Protein AF-A0A8T1BM63-F1 (afdb_monomer_lite)

Foldseek 3Di:
DPQAEEEQEEFFLLLCLSVLLLVLLVCQQQLNANLAPVFQKGKYFPGHFYEYDYQAVCRNVVNGGHNDVPDHLQQQQFLCLQVQDPVRFDPDPSNVSNSVCLVVLLSHQYYEYEGEDQDFDAKEKEFELDPPDDPLLVVLRVLAPDPHYHYHNQPVVNVSGRGGSQSNSVSSNHGRMYIYLGHSPPNDPVSSLSRSRSVVCCCPPSPNGIFMAHSVRHGDDVVVDPSVPRDDDDDDDDGDGDDDDRYDYDDDPVVVVVVVVVVPPPDDDDDDDDDDDDDDDDDDDDDDDDDDDDDDDDDDDD

Organism: NCBI:txid29920

InterPro domains:
  IPR050178 AspA/AstE family [PTHR15162] (11-250)
  IPR055438 Succinylglutamate desuccinylase/Aspartoacylase, catalytic domain [PF24827] (11-203)

pLDDT: mean 75.78, std 27.36, range [22.83, 98.31]

Secondary structure (DSSP, 8-state):
----EEEEEE--TT-HHHHHHHHHHHHHHTTSS-S-TTTT-EEEE-SSEEEEEES-HHHHHHTSSSSSTT--GGG---TTTTTS-GGGS-SSHHHHHHHHHHHHHHT-SEEEEEEEESS----EEEEES-SS--HHHHHHHHTSS-S-EEEETT-GGGTTS--SHHHHHHHTTSEEEEEEEEETT---HHHHHHHHHHHHHIIIIIS--EEEE-TT--B--TTT--TT----------------TTEEE---HHHHHHHHHHHSSS------------------------------------

Radius of gyration: 23.48 Å; chains: 1; bounding box: 81×53×61 Å

Structure (mmCIF, N/CA/C/O backbone):
data_AF-A0A8T1BM63-F1
#
_entry.id   AF-A0A8T1BM63-F1
#
loop_
_atom_site.group_PDB
_atom_site.id
_atom_site.type_symbol
_atom_site.label_atom_id
_atom_site.label_alt_id
_atom_site.label_comp_id
_atom_site.label_asym_id
_atom_site.label_entity_id
_atom_site.label_seq_id
_atom_site.pdbx_PDB_ins_code
_atom_site.Cartn_x
_atom_site.Cartn_y
_atom_site.Cartn_z
_atom_site.occupancy
_atom_site.B_iso_or_equiv
_atom_site.auth_seq_id
_atom_site.auth_comp_id
_atom_site.auth_asym_id
_atom_site.auth_atom_id
_atom_site.pdbx_PDB_model_num
ATOM 1 N N . MET A 1 1 ? -15.849 -19.647 -1.911 1.00 29.06 1 MET A N 1
ATOM 2 C CA . MET A 1 1 ? -15.419 -18.754 -0.814 1.00 29.06 1 MET A CA 1
ATOM 3 C C . MET A 1 1 ? -14.504 -17.708 -1.422 1.00 29.06 1 MET A C 1
ATOM 5 O O . MET A 1 1 ? -13.497 -18.091 -2.000 1.00 29.06 1 MET A O 1
ATOM 9 N N . LEU A 1 2 ? -14.891 -16.430 -1.394 1.00 30.55 2 LEU A N 1
ATOM 10 C CA . LEU A 1 2 ? -14.035 -15.325 -1.837 1.00 30.55 2 LEU A CA 1
ATOM 11 C C . LEU A 1 2 ? -13.012 -15.061 -0.729 1.00 30.55 2 LEU A C 1
ATOM 13 O O . LEU A 1 2 ? -13.366 -14.535 0.325 1.00 30.55 2 LEU A O 1
ATOM 17 N N . ASN A 1 3 ? -11.771 -15.489 -0.942 1.00 36.66 3 ASN A N 1
ATOM 18 C CA . ASN A 1 3 ? -10.664 -15.130 -0.064 1.00 36.66 3 ASN A CA 1
ATOM 19 C C . ASN A 1 3 ? -10.309 -13.672 -0.352 1.00 36.66 3 ASN A C 1
ATOM 21 O O . ASN A 1 3 ? -9.553 -13.412 -1.278 1.00 36.66 3 ASN A O 1
ATOM 25 N N . THR A 1 4 ? -10.902 -12.729 0.383 1.00 51.00 4 THR A N 1
ATOM 26 C CA . THR A 1 4 ? -10.623 -11.309 0.151 1.00 51.00 4 THR A CA 1
ATOM 27 C C . THR A 1 4 ? -9.280 -10.920 0.790 1.00 51.00 4 THR A C 1
ATOM 29 O O . THR A 1 4 ? -9.148 -11.025 2.011 1.00 51.00 4 THR A O 1
ATOM 32 N N . PHE A 1 5 ? -8.292 -10.477 0.011 1.00 55.03 5 PHE A N 1
ATOM 33 C CA . PHE A 1 5 ? -6.953 -10.057 0.454 1.00 55.03 5 PHE A CA 1
ATOM 34 C C . PHE A 1 5 ? -6.743 -8.556 0.231 1.00 55.03 5 PHE A C 1
ATOM 36 O O . PHE A 1 5 ? -6.855 -8.052 -0.887 1.00 55.03 5 PHE A O 1
ATOM 43 N N . ARG A 1 6 ? -6.397 -7.830 1.299 1.00 64.56 6 ARG A N 1
ATOM 44 C CA . ARG A 1 6 ? -6.237 -6.363 1.285 1.00 64.56 6 ARG A CA 1
ATOM 45 C C . ARG A 1 6 ? -4.894 -5.972 1.839 1.00 64.56 6 ARG A C 1
ATOM 47 O O . ARG A 1 6 ? -4.494 -6.519 2.868 1.00 64.56 6 ARG A O 1
ATOM 54 N N . ARG A 1 7 ? -4.197 -5.050 1.175 1.00 72.56 7 ARG A N 1
ATOM 55 C CA . ARG A 1 7 ? -2.795 -4.779 1.503 1.00 72.56 7 ARG A CA 1
ATOM 56 C C . ARG A 1 7 ? -2.462 -3.310 1.582 1.00 72.56 7 ARG A C 1
ATOM 58 O O . ARG A 1 7 ? -2.968 -2.505 0.809 1.00 72.56 7 ARG A O 1
ATOM 65 N N . LEU A 1 8 ? -1.586 -3.013 2.530 1.00 62.28 8 LEU A N 1
ATOM 66 C CA . LEU A 1 8 ? -0.985 -1.706 2.743 1.00 62.28 8 LEU A CA 1
ATOM 67 C C . LEU A 1 8 ? 0.519 -1.869 2.642 1.00 62.28 8 LEU A C 1
ATOM 69 O O . LEU A 1 8 ? 1.063 -2.844 3.174 1.00 62.28 8 LEU A O 1
ATOM 73 N N . HIS A 1 9 ? 1.163 -0.947 1.941 1.00 71.12 9 HIS A N 1
ATOM 74 C CA . HIS A 1 9 ? 2.541 -1.128 1.525 1.00 71.12 9 HIS A CA 1
ATOM 75 C C . HIS A 1 9 ? 3.338 0.173 1.564 1.00 71.12 9 HIS A C 1
ATOM 77 O O . HIS A 1 9 ? 2.784 1.245 1.349 1.00 71.12 9 HIS A O 1
ATOM 83 N N . ASP A 1 10 ? 4.628 0.045 1.872 1.00 72.19 10 ASP A N 1
ATOM 84 C CA . ASP A 1 10 ? 5.631 1.107 1.779 1.00 72.19 10 ASP A CA 1
ATOM 85 C C . ASP A 1 10 ? 6.900 0.546 1.117 1.00 72.19 10 ASP A C 1
ATOM 87 O O . ASP A 1 10 ? 7.539 -0.372 1.648 1.00 72.19 10 ASP A O 1
ATOM 91 N N . VAL A 1 11 ? 7.254 1.078 -0.052 1.00 80.25 11 VAL A N 1
ATOM 92 C CA . VAL A 1 11 ? 8.371 0.614 -0.895 1.00 80.25 11 VAL A CA 1
ATOM 93 C C . VAL A 1 11 ? 9.664 1.393 -0.721 1.00 80.25 11 VAL A C 1
ATOM 95 O O . VAL A 1 11 ? 10.723 0.847 -1.045 1.00 80.25 11 VAL A O 1
ATOM 98 N N . HIS A 1 12 ? 9.611 2.642 -0.256 1.00 84.81 12 HIS A N 1
ATOM 99 C CA . HIS A 1 12 ? 10.770 3.530 -0.232 1.00 84.81 12 HIS A CA 1
ATOM 100 C C . HIS A 1 12 ? 11.183 3.824 1.206 1.00 84.81 12 HIS A C 1
ATOM 102 O O . HIS A 1 12 ? 10.454 4.421 1.990 1.00 84.81 12 HIS A O 1
ATOM 108 N N . GLY A 1 13 ? 12.414 3.473 1.567 1.00 81.44 13 GLY A N 1
ATOM 109 C CA . GLY A 1 13 ? 12.856 3.569 2.960 1.00 81.44 13 GLY A CA 1
ATOM 110 C C . GLY A 1 13 ? 12.954 4.981 3.545 1.00 81.44 13 GLY A C 1
ATOM 111 O O . GLY A 1 13 ? 13.000 5.133 4.766 1.00 81.44 13 GLY A O 1
ATOM 112 N N . ASN A 1 14 ? 12.987 6.017 2.706 1.00 87.25 14 ASN A N 1
ATOM 113 C CA . ASN A 1 14 ? 12.973 7.424 3.116 1.00 87.25 14 ASN A CA 1
ATOM 114 C C . ASN A 1 14 ? 11.551 7.997 3.289 1.00 87.25 14 ASN A C 1
ATOM 116 O O . ASN A 1 14 ? 11.415 9.115 3.779 1.00 87.25 14 ASN A O 1
ATOM 120 N N . GLU A 1 15 ? 10.499 7.258 2.932 1.00 90.81 15 GLU A N 1
ATOM 121 C CA . GLU A 1 15 ? 9.102 7.718 2.921 1.00 90.81 15 GLU A CA 1
ATOM 122 C C . GLU A 1 15 ? 8.353 7.214 4.167 1.00 90.81 15 GLU A C 1
ATOM 124 O O . GLU A 1 15 ? 7.393 6.451 4.132 1.00 90.81 15 GLU A O 1
ATOM 129 N N . ARG A 1 16 ? 8.825 7.650 5.341 1.00 93.06 16 ARG A N 1
ATOM 130 C CA . ARG A 1 16 ? 8.505 7.018 6.637 1.00 93.06 16 ARG A CA 1
ATOM 131 C C . ARG A 1 16 ? 7.042 7.083 7.081 1.00 93.06 16 ARG A C 1
ATOM 133 O O . ARG A 1 16 ? 6.683 6.405 8.045 1.00 93.06 16 ARG A O 1
ATOM 140 N N . ILE A 1 17 ? 6.210 7.899 6.442 1.00 94.12 17 ILE A N 1
ATOM 141 C CA . ILE A 1 17 ? 4.796 8.034 6.802 1.00 94.12 17 ILE A CA 1
ATOM 142 C C . ILE A 1 17 ? 4.041 6.709 6.635 1.00 94.12 17 ILE A C 1
ATOM 144 O O . ILE A 1 17 ? 3.253 6.356 7.512 1.00 94.12 17 ILE A O 1
ATOM 148 N N . GLY A 1 18 ? 4.351 5.932 5.588 1.00 92.38 18 GLY A N 1
ATOM 149 C CA . GLY A 1 18 ? 3.775 4.605 5.367 1.00 92.38 18 GLY A CA 1
ATOM 150 C C . GLY A 1 18 ? 4.088 3.660 6.526 1.00 92.38 18 GLY A C 1
ATOM 151 O O . GLY A 1 18 ? 3.172 3.099 7.123 1.00 92.38 18 GLY A O 1
ATOM 152 N N . VAL A 1 19 ? 5.360 3.581 6.940 1.00 92.31 19 VAL A N 1
ATOM 153 C CA . VAL A 1 19 ? 5.795 2.799 8.117 1.00 92.31 19 VAL A CA 1
ATOM 154 C C . VAL A 1 19 ? 5.010 3.184 9.372 1.00 92.31 19 VAL A C 1
ATOM 156 O O . VAL A 1 19 ? 4.516 2.311 10.078 1.00 92.31 19 VAL A O 1
ATOM 159 N N . LYS A 1 20 ? 4.853 4.486 9.644 1.00 94.12 20 LYS A N 1
ATOM 160 C CA . LYS A 1 20 ? 4.138 4.967 10.836 1.00 94.12 20 LYS A CA 1
ATOM 161 C C . LYS A 1 20 ? 2.665 4.566 10.837 1.00 94.12 20 LYS A C 1
ATOM 163 O O . LYS A 1 20 ? 2.163 4.123 11.866 1.00 94.12 20 LYS A O 1
ATOM 168 N N . VAL A 1 21 ? 1.992 4.682 9.695 1.00 94.50 21 VAL A N 1
ATOM 169 C CA . VAL A 1 21 ? 0.598 4.244 9.542 1.00 94.50 21 VAL A CA 1
ATOM 170 C C . VAL A 1 21 ? 0.484 2.726 9.713 1.00 94.50 21 VAL A C 1
ATOM 172 O O . VAL A 1 21 ? -0.401 2.255 10.428 1.00 94.50 21 VAL A O 1
ATOM 175 N N . LEU A 1 22 ? 1.399 1.952 9.118 1.00 93.62 22 LEU A N 1
ATOM 176 C CA . LEU A 1 22 ? 1.443 0.496 9.282 1.00 93.62 22 LEU A CA 1
ATOM 177 C C . LEU A 1 22 ? 1.641 0.091 10.748 1.00 93.62 22 LEU A C 1
ATOM 179 O O . LEU A 1 22 ? 0.966 -0.828 11.206 1.00 93.62 22 LEU A O 1
ATOM 183 N N . ASP A 1 23 ? 2.504 0.783 11.494 1.00 93.25 23 ASP A N 1
ATOM 184 C CA . ASP A 1 23 ? 2.741 0.514 12.916 1.00 93.25 23 ASP A CA 1
ATOM 185 C C . ASP A 1 23 ? 1.481 0.764 13.761 1.00 93.25 23 ASP A C 1
ATOM 187 O O . ASP A 1 23 ? 1.107 -0.087 14.570 1.00 93.25 23 ASP A O 1
ATOM 191 N N . VAL A 1 24 ? 0.785 1.888 13.542 1.00 93.31 24 VAL A N 1
ATOM 192 C CA . VAL A 1 24 ? -0.480 2.198 14.237 1.00 93.31 24 VAL A CA 1
ATOM 193 C C . VAL A 1 24 ? -1.530 1.126 13.946 1.00 93.31 24 VAL A C 1
ATOM 195 O O . VAL A 1 24 ? -2.124 0.564 14.868 1.00 93.31 24 VAL A O 1
ATOM 198 N N . LEU A 1 25 ? -1.724 0.783 12.670 1.00 92.69 25 LEU A N 1
ATOM 199 C CA . LEU A 1 25 ? -2.683 -0.245 12.264 1.00 92.69 25 LEU A CA 1
ATOM 200 C C . LEU A 1 25 ? -2.319 -1.619 12.827 1.00 92.69 25 LEU A C 1
ATOM 202 O O . LEU A 1 25 ? -3.202 -2.342 13.283 1.00 92.69 25 LEU A O 1
ATOM 206 N N . ARG A 1 26 ? -1.032 -1.978 12.831 1.00 93.19 26 ARG A N 1
ATOM 207 C CA . ARG A 1 26 ? -0.530 -3.231 13.403 1.00 93.19 26 ARG A CA 1
ATOM 208 C C . ARG A 1 26 ? -0.880 -3.331 14.880 1.00 93.19 26 ARG A C 1
ATOM 210 O O . ARG A 1 26 ? -1.420 -4.351 15.297 1.00 93.19 26 ARG A O 1
ATOM 217 N N . LEU A 1 27 ? -0.573 -2.300 15.665 1.00 93.06 27 LEU A N 1
ATOM 218 C CA . LEU A 1 27 ? -0.845 -2.304 17.102 1.00 93.06 27 LEU A CA 1
ATOM 219 C C . LEU A 1 27 ? -2.348 -2.378 17.388 1.00 93.06 27 LEU A C 1
ATOM 221 O O . LEU A 1 27 ? -2.762 -3.153 18.251 1.00 93.06 27 LEU A O 1
ATOM 225 N N . ALA A 1 28 ? -3.159 -1.655 16.616 1.00 92.19 28 ALA A N 1
ATOM 226 C CA . ALA A 1 28 ? -4.610 -1.672 16.745 1.00 92.19 28 ALA A CA 1
ATOM 227 C C . ALA A 1 28 ? -5.230 -3.028 16.378 1.00 92.19 28 ALA A C 1
ATOM 229 O O . ALA A 1 28 ? -6.007 -3.580 17.153 1.00 92.19 28 ALA A O 1
ATOM 230 N N . LEU A 1 29 ? -4.850 -3.612 15.240 1.00 90.50 29 LEU A N 1
ATOM 231 C CA . LEU A 1 29 ? -5.362 -4.912 14.784 1.00 90.50 29 LEU A CA 1
ATOM 232 C C . LEU A 1 29 ? -4.937 -6.076 15.697 1.00 90.50 29 LEU A C 1
ATOM 234 O O . LEU A 1 29 ? -5.626 -7.095 15.764 1.00 90.50 29 LEU A O 1
ATOM 238 N N . LEU A 1 30 ? -3.807 -5.937 16.397 1.00 90.62 30 LEU A N 1
ATOM 239 C CA . LEU A 1 30 ? -3.336 -6.904 17.393 1.00 90.62 30 LEU A CA 1
ATOM 240 C C . LEU A 1 30 ? -3.940 -6.685 18.788 1.00 90.62 30 LEU A C 1
ATOM 242 O O . LEU A 1 30 ? -3.652 -7.466 19.692 1.00 90.62 30 LEU A O 1
ATOM 246 N N . GLY A 1 31 ? -4.751 -5.643 18.987 1.00 88.88 31 GLY A N 1
ATOM 247 C CA . GLY A 1 31 ? -5.291 -5.304 20.306 1.00 88.88 31 GLY A CA 1
ATOM 248 C C . GLY A 1 31 ? -4.238 -4.783 21.292 1.00 88.88 31 GLY A C 1
ATOM 249 O O . GLY A 1 31 ? -4.484 -4.772 22.493 1.00 88.88 31 GLY A O 1
ATOM 250 N N . ALA A 1 32 ? -3.056 -4.392 20.807 1.00 89.56 32 ALA A N 1
ATOM 251 C CA . ALA A 1 32 ? -1.933 -3.960 21.637 1.00 89.56 32 ALA A CA 1
ATOM 252 C C . ALA A 1 32 ? -2.010 -2.472 22.011 1.00 89.56 32 ALA A C 1
ATOM 254 O O . ALA A 1 32 ? -1.533 -2.089 23.076 1.00 89.56 32 ALA A O 1
ATOM 255 N N . ALA A 1 33 ? -2.603 -1.640 21.151 1.00 90.12 33 ALA A N 1
ATOM 256 C CA . ALA A 1 33 ? -2.884 -0.234 21.438 1.00 90.12 33 ALA A CA 1
ATOM 257 C C . ALA A 1 33 ? -4.157 0.208 20.698 1.00 90.12 33 ALA A C 1
ATOM 259 O O . ALA A 1 33 ? -4.323 -0.174 19.540 1.00 90.12 33 ALA A O 1
ATOM 260 N N . PRO A 1 34 ? -5.066 0.973 21.325 1.00 85.94 34 PRO A N 1
ATOM 261 C CA . PRO A 1 34 ? -6.291 1.407 20.666 1.00 85.94 34 PRO A CA 1
ATOM 262 C C . PRO A 1 34 ? -6.011 2.504 19.631 1.00 85.94 34 PRO A C 1
ATOM 264 O O . PRO A 1 34 ? -5.024 3.230 19.721 1.00 85.94 34 PRO A O 1
ATOM 267 N N . LEU A 1 35 ? -6.927 2.673 18.673 1.00 82.19 35 LEU A N 1
ATOM 268 C CA . LEU A 1 35 ? -6.890 3.780 17.703 1.00 82.19 35 LEU A CA 1
ATOM 269 C C . LEU A 1 35 ? -7.170 5.146 18.348 1.00 82.19 35 LEU A C 1
ATOM 271 O O . LEU A 1 35 ? -6.798 6.181 17.807 1.00 82.19 35 LEU A O 1
ATOM 275 N N . SER A 1 36 ? -7.864 5.136 19.486 1.00 70.19 36 SER A N 1
ATOM 276 C CA . SER A 1 36 ? -8.123 6.293 20.340 1.00 70.19 36 SER A CA 1
ATOM 277 C C . SER A 1 36 ? -8.154 5.817 21.789 1.00 70.19 36 SER A C 1
ATOM 279 O O . SER A 1 36 ? -8.869 4.866 22.120 1.00 70.19 36 SER A O 1
ATOM 281 N N . THR A 1 37 ? -7.377 6.475 22.645 1.00 63.94 37 THR A N 1
ATOM 282 C CA . THR A 1 37 ? -7.310 6.218 24.092 1.00 63.94 37 THR A CA 1
ATOM 283 C C . THR A 1 37 ? -8.636 6.531 24.780 1.00 63.94 37 THR A C 1
ATOM 285 O O . THR A 1 37 ? -9.036 5.806 25.686 1.00 63.94 37 THR A O 1
ATOM 288 N N . ALA A 1 38 ? -9.361 7.550 24.307 1.00 60.94 38 ALA A N 1
ATOM 289 C CA . ALA A 1 38 ? -10.636 7.977 24.881 1.00 60.94 38 ALA A CA 1
ATOM 290 C C . ALA A 1 38 ? -11.724 6.892 24.796 1.00 60.94 38 ALA A C 1
ATOM 292 O O . ALA A 1 38 ? -12.513 6.732 25.724 1.00 60.94 38 ALA A O 1
ATOM 293 N N . ASN A 1 39 ? -11.741 6.123 23.702 1.00 67.06 39 ASN A N 1
ATOM 294 C CA . ASN A 1 39 ? -12.817 5.174 23.404 1.00 67.06 39 ASN A CA 1
ATOM 295 C C . ASN A 1 39 ? -12.373 3.703 23.403 1.00 67.06 39 ASN A C 1
ATOM 297 O O . ASN A 1 39 ? -13.199 2.828 23.151 1.00 67.06 39 ASN A O 1
ATOM 301 N N . ASN A 1 40 ? -11.089 3.424 23.674 1.00 81.31 40 ASN A N 1
ATOM 302 C CA . ASN A 1 40 ? -10.498 2.078 23.662 1.00 81.31 40 ASN A CA 1
ATOM 303 C C . ASN A 1 40 ? -10.922 1.246 22.445 1.00 81.31 40 ASN A C 1
ATOM 305 O O . ASN A 1 40 ? -11.320 0.089 22.570 1.00 81.31 40 ASN A O 1
ATOM 309 N N . LEU A 1 41 ? -10.876 1.867 21.267 1.00 86.69 41 LEU A N 1
ATOM 310 C CA . LEU A 1 41 ? -11.432 1.284 20.058 1.00 86.69 41 LEU A CA 1
ATOM 311 C C . LEU A 1 41 ? -10.391 0.487 19.274 1.00 86.69 41 LEU A C 1
ATOM 313 O O . LEU A 1 41 ? -9.327 1.010 18.926 1.00 86.69 41 LEU A O 1
ATOM 317 N N . PHE A 1 42 ? -10.747 -0.743 18.917 1.00 91.31 42 PHE A N 1
ATOM 318 C CA . PHE A 1 42 ? -9.914 -1.661 18.154 1.00 91.31 42 PHE A CA 1
ATOM 319 C C . PHE A 1 42 ? -10.636 -2.138 16.888 1.00 91.31 42 PHE A C 1
ATOM 321 O O . PHE A 1 42 ? -11.811 -2.507 16.948 1.00 91.31 42 PHE A O 1
ATOM 328 N N . PRO A 1 43 ? -9.958 -2.173 15.731 1.00 92.31 43 PRO A N 1
ATOM 329 C CA . PRO A 1 43 ? -10.475 -2.831 14.544 1.00 92.31 43 PRO A CA 1
ATOM 330 C C . PRO A 1 43 ? -10.331 -4.352 14.684 1.00 92.31 43 PRO A C 1
ATOM 332 O O . PRO A 1 43 ? -9.246 -4.865 14.964 1.00 92.31 43 PRO A O 1
ATOM 335 N N . ARG A 1 44 ? -11.411 -5.094 14.436 1.00 92.62 44 ARG A N 1
ATOM 336 C CA . ARG A 1 44 ? -11.419 -6.562 14.400 1.00 92.62 44 ARG A CA 1
ATOM 337 C C . ARG A 1 44 ? -11.727 -7.044 12.991 1.00 92.62 44 ARG A C 1
ATOM 339 O O . ARG A 1 44 ? -12.752 -6.673 12.435 1.00 92.62 44 ARG A O 1
ATOM 346 N N . ILE A 1 45 ? -10.867 -7.898 12.431 1.00 92.75 45 ILE A N 1
ATOM 347 C CA . ILE A 1 45 ? -11.097 -8.518 11.117 1.00 92.75 45 ILE A CA 1
ATOM 348 C C . ILE A 1 45 ? -12.224 -9.553 11.235 1.00 92.75 45 ILE A C 1
ATOM 350 O O . ILE A 1 45 ? -12.062 -10.572 11.906 1.00 92.75 45 ILE A O 1
ATOM 354 N N . THR A 1 46 ? -13.339 -9.302 10.557 1.00 93.12 46 THR A N 1
ATOM 355 C CA . THR A 1 46 ? -14.530 -10.159 10.486 1.00 93.12 46 THR A CA 1
ATOM 356 C C . THR A 1 46 ? -14.635 -10.915 9.165 1.00 93.12 46 THR A C 1
ATOM 358 O O . THR A 1 46 ? -15.206 -12.005 9.130 1.00 93.12 46 THR A O 1
ATOM 361 N N . ARG A 1 47 ? -14.061 -10.383 8.077 1.00 92.38 47 ARG A N 1
ATOM 362 C CA . ARG A 1 47 ? -14.130 -10.987 6.739 1.00 92.38 47 ARG A CA 1
ATOM 363 C C . ARG A 1 47 ? -12.830 -10.810 5.961 1.00 92.38 47 ARG A C 1
ATOM 365 O O . ARG A 1 47 ? -12.239 -9.733 5.930 1.00 92.38 47 ARG A O 1
ATOM 372 N N . GLY A 1 48 ? -12.430 -11.869 5.258 1.00 90.12 48 GLY A N 1
ATOM 373 C CA . GLY A 1 48 ? -11.212 -11.869 4.452 1.00 90.12 48 GLY A CA 1
ATOM 374 C C . GLY A 1 48 ? -9.956 -11.728 5.313 1.00 90.12 48 GLY A C 1
ATOM 375 O O . GLY A 1 48 ? -9.886 -12.250 6.424 1.00 90.12 48 GLY A O 1
ATOM 376 N N . SER A 1 49 ? -8.951 -11.040 4.780 1.00 90.94 49 SER A N 1
ATOM 377 C CA . SER A 1 49 ? -7.671 -10.808 5.440 1.00 90.94 49 SER A CA 1
ATOM 378 C C . SER A 1 49 ? -7.095 -9.436 5.100 1.00 90.94 49 SER A C 1
ATOM 380 O O . SER A 1 49 ? -7.292 -8.898 4.006 1.00 90.94 49 SER A O 1
ATOM 382 N N . VAL A 1 50 ? -6.342 -8.894 6.055 1.00 92.12 50 VAL A N 1
ATOM 383 C CA . VAL A 1 50 ? -5.546 -7.677 5.900 1.00 92.12 50 VAL A CA 1
ATOM 384 C C . VAL A 1 50 ? -4.080 -8.059 6.074 1.00 92.12 50 VAL A C 1
ATOM 386 O O . VAL A 1 50 ? -3.708 -8.688 7.065 1.00 92.12 50 VAL A O 1
ATOM 389 N N . THR A 1 51 ? -3.242 -7.706 5.103 1.00 93.56 51 THR A N 1
ATOM 390 C CA . THR A 1 51 ? -1.790 -7.901 5.166 1.00 93.56 51 THR A CA 1
ATOM 391 C C . THR A 1 51 ? -1.099 -6.547 5.193 1.00 93.56 51 THR A C 1
ATOM 393 O O . THR A 1 51 ? -1.251 -5.739 4.279 1.00 93.56 51 THR A O 1
ATOM 396 N N . LEU A 1 52 ? -0.315 -6.312 6.241 1.00 94.19 52 LEU A N 1
ATOM 397 C CA . LEU A 1 52 ? 0.531 -5.131 6.369 1.00 94.19 52 LEU A CA 1
ATOM 398 C C . LEU A 1 52 ? 1.924 -5.490 5.851 1.00 94.19 52 LEU A C 1
ATOM 400 O O . LEU A 1 52 ? 2.545 -6.430 6.355 1.00 94.19 52 LEU A O 1
ATOM 404 N N . VAL A 1 53 ? 2.396 -4.785 4.824 1.00 93.12 53 VAL A N 1
ATOM 405 C CA . VAL A 1 53 ? 3.638 -5.124 4.125 1.00 93.12 53 VAL A CA 1
ATOM 406 C C . VAL A 1 53 ? 4.639 -3.983 4.258 1.00 93.12 53 VAL A C 1
ATOM 408 O O . VAL A 1 53 ? 4.479 -2.918 3.674 1.00 93.12 53 VAL A O 1
ATOM 411 N N . TYR A 1 54 ? 5.737 -4.243 4.961 1.00 92.81 54 TYR A N 1
ATOM 412 C CA . TYR A 1 54 ? 6.925 -3.396 4.895 1.00 92.81 54 TYR A CA 1
ATOM 413 C C . TYR A 1 54 ? 7.716 -3.809 3.647 1.00 92.81 54 TYR A C 1
ATOM 415 O O . TYR A 1 54 ? 8.322 -4.886 3.601 1.00 92.81 54 TYR A O 1
ATOM 423 N N . GLY A 1 55 ? 7.637 -3.007 2.588 1.00 92.88 55 GLY A N 1
ATOM 424 C CA . GLY A 1 55 ? 8.083 -3.379 1.247 1.00 92.88 55 GLY A CA 1
ATOM 425 C C . GLY A 1 55 ? 9.586 -3.535 1.138 1.00 92.88 55 GLY A C 1
ATOM 426 O O . GLY A 1 55 ? 10.066 -4.605 0.756 1.00 92.88 55 GLY A O 1
ATOM 427 N N . ASN A 1 56 ? 10.334 -2.507 1.544 1.00 95.38 56 ASN A N 1
ATOM 428 C CA . ASN A 1 56 ? 11.794 -2.488 1.458 1.00 95.38 56 ASN A CA 1
ATOM 429 C C . ASN A 1 56 ? 12.471 -2.306 2.832 1.00 95.38 56 ASN A C 1
ATOM 431 O O . ASN A 1 56 ? 13.018 -1.241 3.127 1.00 95.38 56 ASN A O 1
ATOM 435 N N . PRO A 1 57 ? 12.508 -3.352 3.681 1.00 92.94 57 PRO A N 1
ATOM 436 C CA . PRO A 1 57 ? 13.092 -3.246 5.017 1.00 92.94 57 PRO A CA 1
ATOM 437 C C . PRO A 1 57 ? 14.595 -2.923 5.009 1.00 92.94 57 PRO A C 1
ATOM 439 O O . PRO A 1 57 ? 15.089 -2.320 5.961 1.00 92.94 57 PRO A O 1
ATOM 442 N N . ARG A 1 58 ? 15.343 -3.279 3.950 1.00 95.25 58 ARG A N 1
ATOM 443 C CA . ARG A 1 58 ? 16.756 -2.879 3.814 1.00 95.25 58 ARG A CA 1
ATOM 444 C C . ARG A 1 58 ? 16.886 -1.370 3.616 1.00 95.25 58 ARG A C 1
ATOM 446 O O . ARG A 1 58 ? 17.646 -0.743 4.348 1.00 95.25 58 ARG A O 1
ATOM 453 N N . ALA A 1 59 ? 16.114 -0.791 2.698 1.00 94.88 59 ALA A N 1
ATOM 454 C CA . ALA A 1 59 ? 16.099 0.650 2.464 1.00 94.88 59 ALA A CA 1
ATOM 455 C C . ALA A 1 59 ? 15.586 1.428 3.689 1.00 94.88 59 ALA A C 1
ATOM 457 O O . ALA A 1 59 ? 16.169 2.445 4.065 1.00 94.88 59 ALA A O 1
ATOM 458 N N . GLN A 1 60 ? 14.543 0.920 4.360 1.00 92.88 60 GLN A N 1
ATOM 459 C CA . GLN A 1 60 ? 13.968 1.524 5.571 1.00 92.88 60 GLN A CA 1
ATOM 460 C C . GLN A 1 60 ? 14.988 1.621 6.709 1.00 92.88 60 GLN A C 1
ATOM 462 O O . GLN A 1 60 ? 15.083 2.661 7.360 1.00 92.88 60 GLN A O 1
ATOM 467 N N . ARG A 1 61 ? 15.803 0.577 6.925 1.00 93.25 61 ARG A N 1
ATOM 468 C CA . ARG A 1 61 ? 16.856 0.587 7.957 1.00 93.25 61 ARG A CA 1
ATOM 469 C C . ARG A 1 61 ? 17.889 1.693 7.754 1.00 93.25 61 ARG A C 1
ATOM 471 O O . ARG A 1 61 ? 18.418 2.202 8.735 1.00 93.25 61 ARG A O 1
ATOM 478 N N . ILE A 1 62 ? 18.175 2.052 6.505 1.00 94.69 62 ILE A N 1
ATOM 479 C CA . ILE A 1 62 ? 19.173 3.075 6.166 1.00 94.69 62 ILE A CA 1
ATOM 480 C C . ILE A 1 62 ? 18.551 4.431 5.804 1.00 94.69 62 ILE A C 1
ATOM 482 O O . ILE A 1 62 ? 19.286 5.360 5.478 1.00 94.69 62 ILE A O 1
ATOM 486 N N . GLY A 1 63 ? 17.219 4.554 5.843 1.00 91.94 63 GLY A N 1
ATOM 487 C CA . GLY A 1 63 ? 16.495 5.791 5.539 1.00 91.94 63 GLY A CA 1
ATOM 488 C C . GLY A 1 63 ? 16.684 6.296 4.106 1.00 91.94 63 GLY A C 1
ATOM 489 O O . GLY A 1 63 ? 16.704 7.506 3.888 1.00 91.94 63 GLY A O 1
ATOM 490 N N . LYS A 1 64 ? 16.874 5.397 3.131 1.00 93.94 64 LYS A N 1
ATOM 491 C CA . LYS A 1 64 ? 17.075 5.739 1.710 1.00 93.94 64 LYS A CA 1
ATOM 492 C C . LYS A 1 64 ? 15.945 5.195 0.844 1.00 93.94 64 LYS A C 1
ATOM 494 O O . LYS A 1 64 ? 15.221 4.308 1.271 1.00 93.94 64 LYS A O 1
ATOM 499 N N . ARG A 1 65 ? 15.823 5.701 -0.387 1.00 93.19 65 ARG A N 1
ATOM 500 C CA . ARG A 1 65 ? 14.817 5.246 -1.362 1.00 93.19 65 ARG A CA 1
ATOM 501 C C . ARG A 1 65 ? 14.938 3.755 -1.681 1.00 93.19 65 ARG A C 1
ATOM 503 O O . ARG A 1 65 ? 13.961 3.028 -1.548 1.00 93.19 65 ARG A O 1
ATOM 510 N N . GLY A 1 66 ? 16.141 3.315 -2.036 1.00 94.94 66 GLY A N 1
ATOM 511 C CA . GLY A 1 66 ? 16.500 1.909 -2.222 1.00 94.94 66 GLY A CA 1
ATOM 512 C C . GLY A 1 66 ? 17.618 1.474 -1.282 1.00 94.94 66 GLY A C 1
ATOM 513 O O . GLY A 1 66 ? 18.203 2.291 -0.564 1.00 94.94 66 GLY A O 1
ATOM 514 N N . SER A 1 67 ? 17.904 0.174 -1.277 1.00 94.44 67 SER A N 1
ATOM 515 C CA . SER A 1 67 ? 18.954 -0.422 -0.450 1.00 94.44 67 SER A CA 1
ATOM 516 C C . SER A 1 67 ? 20.368 -0.077 -0.937 1.00 94.44 67 SER A C 1
ATOM 518 O O . SER A 1 67 ? 21.293 0.003 -0.129 1.00 94.44 67 SER A O 1
ATOM 520 N N . GLU A 1 68 ? 20.511 0.233 -2.227 1.00 93.38 68 GLU A N 1
ATOM 521 C CA . GLU A 1 68 ? 21.754 0.615 -2.902 1.00 93.38 68 GLU A CA 1
ATOM 522 C C . GLU A 1 68 ? 21.551 1.878 -3.771 1.00 93.38 68 GLU A C 1
ATOM 524 O O . GLU A 1 68 ? 20.408 2.282 -4.022 1.00 93.38 68 GLU A O 1
ATOM 529 N N . PRO A 1 69 ? 22.626 2.561 -4.222 1.00 91.62 69 PRO A N 1
ATOM 530 C CA . PRO A 1 69 ? 22.506 3.689 -5.146 1.00 91.62 69 PRO A CA 1
ATOM 531 C C . PRO A 1 69 ? 21.714 3.317 -6.406 1.00 91.62 69 PRO A C 1
ATOM 533 O O . PRO A 1 69 ? 21.982 2.296 -7.026 1.00 91.62 69 PRO A O 1
ATOM 536 N N . HIS A 1 70 ? 20.756 4.165 -6.788 1.00 90.44 70 HIS A N 1
ATOM 537 C CA . HIS A 1 70 ? 19.847 3.970 -7.932 1.00 90.44 70 HIS A CA 1
ATOM 538 C C . HIS A 1 70 ? 18.881 2.778 -7.836 1.00 90.44 70 HIS A C 1
ATOM 540 O O . HIS A 1 70 ? 18.053 2.618 -8.730 1.00 90.44 70 HIS A O 1
ATOM 546 N N . ALA A 1 71 ? 18.924 1.991 -6.760 1.00 94.25 71 ALA A N 1
ATOM 547 C CA . ALA A 1 71 ? 17.947 0.940 -6.539 1.00 94.25 71 ALA A CA 1
ATOM 548 C C . ALA A 1 71 ? 16.568 1.540 -6.214 1.00 94.25 71 ALA A C 1
ATOM 550 O O . ALA A 1 71 ? 16.452 2.505 -5.452 1.00 94.25 71 ALA A O 1
ATOM 551 N N . ASP A 1 72 ? 15.519 0.953 -6.783 1.00 95.00 72 ASP A N 1
ATOM 552 C CA . ASP A 1 72 ? 14.138 1.379 -6.583 1.00 95.00 72 ASP A CA 1
ATOM 553 C C . ASP A 1 72 ? 13.217 0.156 -6.661 1.00 95.00 72 ASP A C 1
ATOM 555 O O . ASP A 1 72 ? 12.978 -0.390 -7.737 1.00 95.00 72 ASP A O 1
ATOM 559 N N . LEU A 1 73 ? 12.700 -0.284 -5.507 1.00 96.06 73 LEU A N 1
ATOM 560 C CA . LEU A 1 73 ? 11.800 -1.439 -5.441 1.00 96.06 73 LEU A CA 1
ATOM 561 C C . LEU A 1 73 ? 10.546 -1.211 -6.290 1.00 96.06 73 LEU A C 1
ATOM 563 O O . LEU A 1 73 ? 10.045 -2.145 -6.913 1.00 96.06 73 LEU A O 1
ATOM 567 N N . ASN A 1 74 ? 10.064 0.030 -6.360 1.00 95.06 74 ASN A N 1
ATOM 568 C CA . ASN A 1 74 ? 8.888 0.391 -7.134 1.00 95.06 74 ASN A CA 1
ATOM 569 C C . ASN A 1 74 ? 9.182 0.494 -8.638 1.00 95.06 74 ASN A C 1
ATOM 571 O O . ASN A 1 74 ? 8.413 1.105 -9.366 1.00 95.06 74 ASN A O 1
ATOM 575 N N . ARG A 1 75 ? 10.308 -0.032 -9.126 1.00 96.12 75 ARG A N 1
ATOM 576 C CA . ARG A 1 75 ? 10.586 -0.228 -10.559 1.00 96.12 75 ARG A CA 1
ATOM 577 C C . ARG A 1 75 ? 10.774 -1.699 -10.925 1.00 96.12 75 ARG A C 1
ATOM 579 O O . ARG A 1 75 ? 11.022 -2.022 -12.081 1.00 96.12 75 ARG A O 1
ATOM 586 N N . CYS A 1 76 ? 10.633 -2.595 -9.951 1.00 96.75 76 CYS A N 1
ATOM 587 C CA . CYS A 1 76 ? 10.954 -4.010 -10.089 1.00 96.75 76 CYS A CA 1
ATOM 588 C C . CYS A 1 76 ? 9.722 -4.905 -10.285 1.00 96.75 76 CYS A C 1
ATOM 590 O O . CYS A 1 76 ? 9.834 -6.113 -10.079 1.00 96.75 76 CYS A O 1
ATOM 592 N N . PHE A 1 77 ? 8.559 -4.360 -10.673 1.00 97.31 77 PHE A N 1
ATOM 593 C CA . PHE A 1 77 ? 7.317 -5.124 -10.854 1.00 97.31 77 PHE A CA 1
ATOM 594 C C . PHE A 1 77 ? 6.844 -5.189 -12.316 1.00 97.31 77 PHE A C 1
ATOM 596 O O . PHE A 1 77 ? 5.754 -4.707 -12.628 1.00 97.31 77 PHE A O 1
ATOM 603 N N . PRO A 1 78 ? 7.613 -5.809 -13.234 1.00 97.00 78 PRO A N 1
ATOM 604 C CA . PRO A 1 78 ? 7.144 -6.018 -14.596 1.00 97.00 78 PRO A CA 1
ATOM 605 C C . PRO A 1 78 ? 5.911 -6.927 -14.620 1.00 97.00 78 PRO A C 1
ATOM 607 O O . PRO A 1 78 ? 5.763 -7.826 -13.790 1.00 97.00 78 PRO A O 1
ATOM 610 N N . ARG A 1 79 ? 5.043 -6.746 -15.623 1.00 96.81 79 ARG A N 1
ATOM 611 C CA . ARG A 1 79 ? 3.806 -7.538 -15.793 1.00 96.81 79 ARG A CA 1
ATOM 612 C C . ARG A 1 79 ? 4.032 -9.048 -15.651 1.00 96.81 79 ARG A C 1
ATOM 614 O O . ARG A 1 79 ? 3.249 -9.719 -14.994 1.00 96.81 79 ARG A O 1
ATOM 621 N N . ASN A 1 80 ? 5.092 -9.578 -16.255 1.00 96.69 80 ASN A N 1
ATOM 622 C CA . ASN A 1 80 ? 5.408 -11.007 -16.268 1.00 96.69 80 ASN A CA 1
ATOM 623 C C . ASN A 1 80 ? 6.315 -11.451 -15.104 1.00 96.69 80 ASN A C 1
ATOM 625 O O . ASN A 1 80 ? 6.883 -12.541 -15.164 1.00 96.69 80 ASN A O 1
ATOM 629 N N . LEU A 1 81 ? 6.473 -10.647 -14.042 1.00 97.56 81 LEU A N 1
ATOM 630 C CA . LEU A 1 81 ? 7.401 -10.934 -12.941 1.00 97.56 81 LEU A CA 1
ATOM 631 C C . LEU A 1 81 ? 7.226 -12.338 -12.353 1.00 97.56 81 LEU A C 1
ATOM 633 O O . LEU A 1 81 ? 8.219 -12.971 -12.003 1.00 97.56 81 LEU A O 1
ATOM 637 N N . LEU A 1 82 ? 5.998 -12.860 -12.259 1.00 97.12 82 LEU A N 1
ATOM 638 C CA . LEU A 1 82 ? 5.731 -14.214 -11.751 1.00 97.12 82 LEU A CA 1
ATOM 639 C C . LEU A 1 82 ? 6.352 -15.323 -12.613 1.00 97.12 82 LEU A C 1
ATOM 641 O O . LEU A 1 82 ? 6.777 -16.340 -12.066 1.00 97.12 82 LEU A O 1
ATOM 645 N N . GLU A 1 83 ? 6.494 -15.099 -13.915 1.00 97.38 83 GLU A N 1
ATOM 646 C CA . GLU A 1 83 ? 6.991 -16.071 -14.896 1.00 97.38 83 GLU A CA 1
ATOM 647 C C . GLU A 1 83 ? 8.521 -16.054 -15.025 1.00 97.38 83 GLU A C 1
ATOM 649 O O . GLU A 1 83 ? 9.120 -17.027 -15.482 1.00 97.38 83 GLU A O 1
ATOM 654 N N . ILE A 1 84 ? 9.175 -14.965 -14.606 1.00 96.12 84 ILE A N 1
ATOM 655 C CA . ILE A 1 84 ? 10.634 -14.819 -14.695 1.00 96.12 84 ILE A CA 1
ATOM 656 C C . ILE A 1 84 ? 11.310 -15.818 -13.738 1.00 96.12 84 ILE A C 1
ATOM 658 O O . ILE A 1 84 ? 11.102 -15.719 -12.527 1.00 96.12 84 ILE A O 1
ATOM 662 N N . PRO A 1 85 ? 12.120 -16.781 -14.212 1.00 94.94 85 PRO A N 1
ATOM 663 C CA . PRO A 1 85 ? 12.830 -17.696 -13.323 1.00 94.94 85 PRO A CA 1
ATOM 664 C C . PRO A 1 85 ? 13.920 -16.958 -12.537 1.00 94.94 85 PRO A C 1
ATOM 666 O O . PRO A 1 85 ? 14.519 -16.015 -13.051 1.00 94.94 85 PRO A O 1
ATOM 669 N N . GLU A 1 86 ? 14.230 -17.432 -11.326 1.00 92.38 86 GLU A N 1
ATOM 670 C CA . GLU A 1 86 ? 15.214 -16.798 -10.427 1.00 92.38 86 GLU A CA 1
ATOM 671 C C . GLU A 1 86 ? 16.580 -16.584 -11.101 1.00 92.38 86 GLU A C 1
ATOM 673 O O . GLU A 1 86 ? 17.217 -15.557 -10.914 1.00 92.38 86 GLU A O 1
ATOM 678 N N . SER A 1 87 ? 17.005 -17.519 -11.957 1.00 93.12 87 SER A N 1
ATOM 679 C CA . SER A 1 87 ? 18.275 -17.445 -12.693 1.00 93.12 87 SER A CA 1
ATOM 680 C C . SER A 1 87 ? 18.347 -16.338 -13.750 1.00 93.12 87 SER A C 1
ATOM 682 O O . SER A 1 87 ? 19.430 -16.066 -14.261 1.00 93.12 87 SER A O 1
ATOM 684 N N . LYS A 1 88 ? 17.211 -15.733 -14.117 1.00 94.12 88 LYS A N 1
ATOM 685 C CA . LYS A 1 88 ? 17.117 -14.606 -15.059 1.00 94.12 88 LYS A CA 1
ATOM 686 C C . LYS A 1 88 ? 16.767 -13.291 -14.366 1.00 94.12 88 LYS A C 1
ATOM 688 O O . LYS A 1 88 ? 16.586 -12.286 -15.048 1.00 94.12 88 LYS A O 1
ATOM 693 N N . LEU A 1 89 ? 16.604 -13.311 -13.046 1.00 92.44 89 LEU A N 1
ATOM 694 C CA . LEU A 1 89 ? 16.308 -12.121 -12.273 1.00 92.44 89 LEU A CA 1
ATOM 695 C C . LEU A 1 89 ? 17.591 -11.303 -12.090 1.00 92.44 89 LEU A C 1
ATOM 697 O O . LEU A 1 89 ? 18.676 -11.865 -11.938 1.00 92.44 89 LEU A O 1
ATOM 701 N N . ASP A 1 90 ? 17.464 -9.980 -12.117 1.00 91.62 90 ASP A N 1
ATOM 702 C CA . ASP A 1 90 ? 18.561 -9.092 -11.742 1.00 91.62 90 ASP A CA 1
ATOM 703 C C . ASP A 1 90 ? 19.004 -9.387 -10.298 1.00 91.62 90 ASP A C 1
ATOM 705 O O . ASP A 1 90 ? 18.177 -9.654 -9.425 1.00 91.62 90 ASP A O 1
ATOM 709 N N . SER A 1 91 ? 20.316 -9.365 -10.058 1.00 90.19 91 SER A N 1
ATOM 710 C CA . SER A 1 91 ? 20.911 -9.784 -8.784 1.00 90.19 91 SER A CA 1
ATOM 711 C C . SER A 1 91 ? 20.708 -8.790 -7.637 1.00 90.19 91 SER A C 1
ATOM 713 O O . SER A 1 91 ? 21.111 -9.071 -6.506 1.00 90.19 91 SER A O 1
ATOM 715 N N . SER A 1 92 ? 20.137 -7.612 -7.903 1.00 94.19 92 SER A N 1
ATOM 716 C CA . SER A 1 92 ? 19.861 -6.617 -6.869 1.00 94.19 92 SER A CA 1
ATOM 717 C C . SER A 1 92 ? 18.810 -7.107 -5.879 1.00 94.19 92 SER A C 1
ATOM 719 O O . SER A 1 92 ? 17.865 -7.839 -6.194 1.00 94.19 92 SER A O 1
ATOM 721 N N . TYR A 1 93 ? 18.958 -6.648 -4.639 1.00 95.88 93 TYR A N 1
ATOM 722 C CA . TYR A 1 93 ? 18.035 -6.984 -3.566 1.00 95.88 93 TYR A CA 1
ATOM 723 C C . TYR A 1 93 ? 16.580 -6.635 -3.914 1.00 95.88 93 TYR A C 1
ATOM 725 O O . TYR A 1 93 ? 15.681 -7.424 -3.626 1.00 95.88 93 TYR A O 1
ATOM 733 N N . GLU A 1 94 ? 16.343 -5.481 -4.537 1.00 96.62 94 GLU A N 1
ATOM 734 C CA . GLU A 1 94 ? 15.020 -4.991 -4.918 1.00 96.62 94 GLU A CA 1
ATOM 735 C C . GLU A 1 94 ? 14.301 -5.945 -5.873 1.00 96.62 94 GLU A C 1
ATOM 737 O O . GLU A 1 94 ? 13.132 -6.250 -5.643 1.00 96.62 94 GLU A O 1
ATOM 742 N N . HIS A 1 95 ? 14.988 -6.494 -6.877 1.00 96.56 95 HIS A N 1
ATOM 743 C CA . HIS A 1 95 ? 14.375 -7.454 -7.794 1.00 96.56 95 HIS A CA 1
ATOM 744 C C . HIS A 1 95 ? 14.015 -8.761 -7.085 1.00 96.56 95 HIS A C 1
ATOM 746 O O . HIS A 1 95 ? 12.883 -9.238 -7.208 1.00 96.56 95 HIS A O 1
ATOM 752 N N . HIS A 1 96 ? 14.915 -9.303 -6.258 1.00 96.25 96 HIS A N 1
ATOM 753 C CA . HIS A 1 96 ? 14.614 -10.478 -5.433 1.00 96.25 96 HIS A CA 1
ATOM 754 C C . HIS A 1 96 ? 13.471 -10.214 -4.438 1.00 96.25 96 HIS A C 1
ATOM 756 O O . HIS A 1 96 ? 12.630 -11.085 -4.194 1.00 96.25 96 HIS A O 1
ATOM 762 N N . ARG A 1 97 ? 13.405 -9.015 -3.849 1.00 96.31 97 ARG A N 1
ATOM 763 C CA . ARG A 1 97 ? 12.318 -8.616 -2.947 1.00 96.31 97 ARG A CA 1
ATOM 764 C C . ARG A 1 97 ? 10.998 -8.497 -3.702 1.00 96.31 97 ARG A C 1
ATOM 766 O O . ARG A 1 97 ? 10.003 -9.037 -3.221 1.00 96.31 97 ARG A O 1
ATOM 773 N N . ALA A 1 98 ? 10.989 -7.881 -4.880 1.00 97.06 98 ALA A N 1
ATOM 774 C CA . ALA A 1 98 ? 9.814 -7.799 -5.739 1.00 97.06 98 ALA A CA 1
ATOM 775 C C . ALA A 1 98 ? 9.315 -9.193 -6.123 1.00 97.06 98 ALA A C 1
ATOM 777 O O . ALA A 1 98 ? 8.140 -9.494 -5.928 1.00 97.06 98 ALA A O 1
ATOM 778 N N . LYS A 1 99 ? 10.209 -10.095 -6.551 1.00 97.12 99 LYS A N 1
ATOM 779 C CA . LYS A 1 99 ? 9.864 -11.487 -6.879 1.00 97.12 99 LYS A CA 1
ATOM 780 C C . LYS A 1 99 ? 9.233 -12.232 -5.698 1.00 97.12 99 LYS A C 1
ATOM 782 O O . LYS A 1 99 ? 8.274 -12.975 -5.892 1.00 97.12 99 LYS A O 1
ATOM 787 N N . LYS A 1 100 ? 9.715 -11.998 -4.471 1.00 96.00 100 LYS A N 1
ATOM 788 C CA . LYS A 1 100 ? 9.129 -12.558 -3.236 1.00 96.00 100 LYS A CA 1
ATOM 789 C C . LYS A 1 100 ? 7.748 -11.982 -2.911 1.00 96.00 100 LYS A C 1
ATOM 791 O O . LYS A 1 100 ? 6.900 -12.711 -2.404 1.00 96.00 100 LYS A O 1
ATOM 796 N N . LEU A 1 101 ? 7.527 -10.693 -3.170 1.00 96.06 101 LEU A N 1
ATOM 797 C CA . LEU A 1 101 ? 6.254 -10.010 -2.913 1.00 96.06 101 LEU A CA 1
ATOM 798 C C . LEU A 1 101 ? 5.225 -10.224 -4.034 1.00 96.06 101 LEU A C 1
ATOM 800 O O . LEU A 1 101 ? 4.030 -10.104 -3.792 1.00 96.06 101 LEU A O 1
ATOM 804 N N . ALA A 1 102 ? 5.652 -10.580 -5.244 1.00 96.62 102 ALA A N 1
ATOM 805 C CA . ALA A 1 102 ? 4.775 -10.689 -6.406 1.00 96.62 102 ALA A CA 1
ATOM 806 C C . ALA A 1 102 ? 3.592 -11.661 -6.222 1.00 96.62 102 ALA A C 1
ATOM 808 O O . ALA A 1 102 ? 2.474 -11.263 -6.543 1.00 96.62 102 ALA A O 1
ATOM 809 N N . PRO A 1 103 ? 3.749 -12.887 -5.672 1.00 96.06 103 PRO A N 1
ATOM 810 C CA . PRO A 1 103 ? 2.612 -13.795 -5.471 1.00 96.06 103 PRO A CA 1
ATOM 811 C C . PRO A 1 103 ? 1.606 -13.256 -4.461 1.00 96.06 103 PRO A C 1
ATOM 813 O O . PRO A 1 103 ? 0.403 -13.502 -4.576 1.00 96.06 103 PRO A O 1
ATOM 816 N N . LEU A 1 104 ? 2.115 -12.507 -3.475 1.00 93.62 104 LEU A N 1
ATOM 817 C CA . LEU A 1 104 ? 1.284 -11.729 -2.584 1.00 93.62 104 LEU A CA 1
ATOM 818 C C . LEU A 1 104 ? 0.527 -10.742 -3.481 1.00 93.62 104 LEU A C 1
ATOM 820 O O . LEU A 1 104 ? -0.630 -11.009 -3.777 1.00 93.62 104 LEU A O 1
ATOM 824 N N . PHE A 1 105 ? 1.145 -9.703 -4.037 1.00 95.56 105 PHE A N 1
ATOM 825 C CA . PHE A 1 105 ? 0.445 -8.652 -4.800 1.00 95.56 105 PHE A CA 1
ATOM 826 C C . PHE A 1 105 ? -0.497 -9.143 -5.907 1.00 95.56 105 PHE A C 1
ATOM 828 O O . PHE A 1 105 ? -1.620 -8.656 -5.981 1.00 95.56 105 PHE A O 1
ATOM 835 N N . ALA A 1 106 ? -0.137 -10.169 -6.672 1.00 96.25 106 ALA A N 1
ATOM 836 C CA . ALA A 1 106 ? -1.003 -10.725 -7.714 1.00 96.25 106 ALA A CA 1
ATOM 837 C C . ALA A 1 106 ? -2.321 -11.331 -7.188 1.00 96.25 106 ALA A C 1
ATOM 839 O O . ALA A 1 106 ? -3.280 -11.455 -7.938 1.00 96.25 106 ALA A O 1
ATOM 840 N N . SER A 1 107 ? -2.382 -11.708 -5.908 1.00 95.00 107 SER A N 1
ATOM 841 C CA . SER A 1 107 ? -3.589 -12.229 -5.248 1.00 95.00 107 SER A CA 1
ATOM 842 C C . SER A 1 107 ? -4.357 -11.183 -4.425 1.00 95.00 107 SER A C 1
ATOM 844 O O . SER A 1 107 ? -5.253 -11.552 -3.673 1.00 95.00 107 SER A O 1
ATOM 846 N N . SER A 1 108 ? -3.993 -9.895 -4.499 1.00 94.06 108 SER A N 1
ATOM 847 C CA . SER A 1 108 ? -4.712 -8.810 -3.802 1.00 94.06 108 SER A CA 1
ATOM 848 C C . SER A 1 108 ? -5.994 -8.438 -4.535 1.00 94.06 108 SER A C 1
ATOM 850 O O . SER A 1 108 ? -5.933 -8.149 -5.724 1.00 94.06 108 SER A O 1
ATOM 852 N N . ASP A 1 109 ? -7.105 -8.270 -3.815 1.00 95.81 109 ASP A N 1
ATOM 853 C CA . ASP A 1 109 ? -8.266 -7.554 -4.369 1.00 95.81 109 ASP A CA 1
ATOM 854 C C . ASP A 1 109 ? -8.053 -6.040 -4.319 1.00 95.81 109 ASP A C 1
ATOM 856 O O . ASP A 1 109 ? -8.536 -5.309 -5.177 1.00 95.81 109 ASP A O 1
ATOM 860 N N . LEU A 1 110 ? -7.331 -5.568 -3.299 1.00 96.75 110 LEU A N 1
ATOM 861 C CA . LEU A 1 110 ? -6.993 -4.163 -3.101 1.00 96.75 110 LEU A CA 1
ATOM 862 C C . LEU A 1 110 ? -5.563 -4.026 -2.561 1.00 96.75 110 LEU A C 1
ATOM 864 O O . LEU A 1 110 ? -5.156 -4.751 -1.641 1.00 96.75 110 LEU A O 1
ATOM 868 N N . LEU A 1 111 ? -4.825 -3.067 -3.111 1.00 97.44 111 LEU A N 1
ATOM 869 C CA . LEU A 1 111 ? -3.567 -2.545 -2.590 1.00 97.44 111 LEU A CA 1
ATOM 870 C C . LEU A 1 111 ? -3.687 -1.027 -2.439 1.00 97.44 111 LEU A C 1
ATOM 872 O O . LEU A 1 111 ? -4.017 -0.337 -3.400 1.00 97.44 111 LEU A O 1
ATOM 876 N N . VAL A 1 112 ? -3.371 -0.526 -1.249 1.00 97.50 112 VAL A N 1
ATOM 877 C CA . VAL A 1 112 ? -3.124 0.896 -0.997 1.00 97.50 112 VAL A CA 1
ATOM 878 C C . VAL A 1 112 ? -1.628 1.054 -0.722 1.00 97.50 112 VAL A C 1
ATOM 880 O O . VAL A 1 112 ? -1.142 0.711 0.357 1.00 97.50 112 VAL A O 1
ATOM 883 N N . ASP A 1 113 ? -0.897 1.513 -1.731 1.00 96.88 113 ASP A N 1
ATOM 884 C CA . ASP A 1 113 ? 0.543 1.767 -1.686 1.00 96.88 113 ASP A CA 1
ATOM 885 C C . ASP A 1 113 ? 0.777 3.200 -1.189 1.00 96.88 113 ASP A C 1
ATOM 887 O O . ASP A 1 113 ? 0.338 4.164 -1.819 1.00 96.88 113 ASP A O 1
ATOM 891 N N . LEU A 1 114 ? 1.393 3.340 -0.015 1.00 96.50 114 LEU A N 1
ATOM 892 C CA . LEU A 1 114 ? 1.573 4.614 0.676 1.00 96.50 114 LEU A CA 1
ATOM 893 C C . LEU A 1 114 ? 2.954 5.191 0.358 1.00 96.50 114 LEU A C 1
ATOM 895 O O . LEU A 1 114 ? 3.971 4.598 0.703 1.00 96.50 114 LEU A O 1
ATOM 899 N N . HIS A 1 115 ? 2.965 6.383 -0.231 1.00 96.25 115 HIS A N 1
ATOM 900 C CA . HIS A 1 115 ? 4.159 7.118 -0.640 1.00 96.25 115 HIS A CA 1
ATOM 901 C C . HIS A 1 115 ? 4.187 8.531 -0.063 1.00 96.25 115 HIS A C 1
ATOM 903 O O . HIS A 1 115 ? 3.213 9.061 0.498 1.00 96.25 115 HIS A O 1
ATOM 909 N N . SER A 1 116 ? 5.343 9.165 -0.208 1.00 94.50 116 SER A N 1
ATOM 910 C CA . SER A 1 116 ? 5.506 10.595 0.017 1.00 94.50 116 SER A CA 1
ATOM 911 C C . SER A 1 116 ? 6.561 11.188 -0.907 1.00 94.50 116 SER A C 1
ATOM 913 O O . SER A 1 116 ? 7.534 10.548 -1.292 1.00 94.50 116 SER A O 1
ATOM 915 N N . THR A 1 117 ? 6.430 12.471 -1.212 1.00 91.94 117 THR A N 1
ATOM 916 C CA . THR A 1 117 ? 7.310 13.156 -2.146 1.00 91.94 117 THR A CA 1
ATOM 917 C C . THR A 1 117 ? 8.487 13.811 -1.423 1.00 91.94 117 THR A C 1
ATOM 919 O O . THR A 1 117 ? 8.335 14.523 -0.431 1.00 91.94 117 THR A O 1
ATOM 922 N N . ASN A 1 118 ? 9.697 13.659 -1.967 1.00 87.38 118 ASN A N 1
ATOM 923 C CA . ASN A 1 118 ? 10.889 14.353 -1.449 1.00 87.38 118 ASN A CA 1
ATOM 924 C C . ASN A 1 118 ? 10.853 15.876 -1.669 1.00 87.38 118 ASN A C 1
ATOM 926 O O . ASN A 1 118 ? 11.553 16.625 -0.992 1.00 87.38 118 ASN A O 1
ATOM 930 N N . LYS A 1 119 ? 10.062 16.339 -2.641 1.00 87.88 119 LYS A N 1
ATOM 931 C CA . LYS A 1 119 ? 9.817 17.761 -2.902 1.00 87.88 119 LYS A CA 1
ATOM 932 C C . LYS A 1 119 ? 8.420 18.131 -2.403 1.00 87.88 119 LYS A C 1
ATOM 934 O O . LYS A 1 119 ? 7.547 17.263 -2.436 1.00 87.88 119 LYS A O 1
ATOM 939 N N . PRO A 1 120 ? 8.177 19.383 -1.976 1.00 88.75 120 PRO A N 1
ATOM 940 C CA . PRO A 1 120 ? 6.839 19.817 -1.594 1.00 88.75 120 PRO A CA 1
ATOM 941 C C . PRO A 1 120 ? 5.823 19.540 -2.708 1.00 88.75 120 PRO A C 1
ATOM 943 O O . PRO A 1 120 ? 6.010 19.970 -3.845 1.00 88.75 120 PRO A O 1
ATOM 946 N N . SER A 1 121 ? 4.763 18.817 -2.363 1.00 91.88 121 SER A N 1
ATOM 947 C CA . SER A 1 121 ? 3.621 18.517 -3.224 1.00 91.88 121 SER A CA 1
ATOM 948 C C . SER A 1 121 ? 2.364 18.496 -2.358 1.00 91.88 121 SER A C 1
ATOM 950 O O . SER A 1 121 ? 2.435 18.017 -1.219 1.00 91.88 121 SER A O 1
ATOM 952 N N . PRO A 1 122 ? 1.209 18.972 -2.856 1.00 94.25 122 PRO A N 1
ATOM 953 C CA . PRO A 1 122 ? -0.063 18.586 -2.261 1.00 94.25 122 PRO A CA 1
ATOM 954 C C . PRO A 1 122 ? -0.226 17.057 -2.347 1.00 94.25 122 PRO A C 1
ATOM 956 O O . PRO A 1 122 ? 0.320 16.445 -3.271 1.00 94.25 122 PRO A O 1
ATOM 959 N N . PRO A 1 123 ? -0.950 16.431 -1.404 1.00 97.38 123 PRO A N 1
ATOM 960 C CA . PRO A 1 123 ? -1.220 15.003 -1.467 1.00 97.38 123 PRO A CA 1
ATOM 961 C C . PRO A 1 123 ? -2.085 14.668 -2.687 1.00 97.38 123 PRO A C 1
ATOM 963 O O . PRO A 1 123 ? -2.906 15.490 -3.102 1.00 97.38 123 PRO A O 1
ATOM 966 N N . PHE A 1 124 ? -1.958 13.467 -3.244 1.00 97.81 124 PHE A N 1
ATOM 967 C CA . PHE A 1 124 ? -2.790 12.992 -4.351 1.00 97.81 124 PHE A CA 1
ATOM 968 C C . PHE A 1 124 ? -2.904 11.477 -4.401 1.00 97.81 124 PHE A C 1
ATOM 970 O O . PHE A 1 124 ? -2.063 10.749 -3.886 1.00 97.81 124 PHE A O 1
ATOM 977 N N . VAL A 1 125 ? -3.959 11.012 -5.058 1.00 98.31 125 VAL A N 1
ATOM 978 C CA . VAL A 1 125 ? -4.093 9.618 -5.471 1.00 98.31 125 VAL A CA 1
ATOM 979 C C . VAL A 1 125 ? -3.656 9.498 -6.920 1.00 98.31 125 VAL A C 1
ATOM 981 O O . VAL A 1 125 ? -4.003 10.342 -7.745 1.00 98.31 125 VAL A O 1
ATOM 984 N N . ARG A 1 126 ? -2.934 8.431 -7.244 1.00 97.25 126 ARG A N 1
ATOM 985 C CA . ARG A 1 126 ? -2.624 8.026 -8.608 1.00 97.25 126 ARG A CA 1
ATOM 986 C C . ARG A 1 126 ? -3.285 6.688 -8.910 1.00 97.25 126 ARG A C 1
ATOM 988 O O . ARG A 1 126 ? -3.133 5.735 -8.151 1.00 97.25 126 ARG A O 1
ATOM 995 N N . LEU A 1 127 ? -3.975 6.623 -10.048 1.00 97.62 127 LEU A N 1
ATOM 996 C CA . LEU A 1 127 ? -4.561 5.397 -10.598 1.00 97.62 127 LEU A CA 1
ATOM 997 C C . LEU A 1 127 ? -4.040 5.166 -12.014 1.00 97.62 127 LEU A C 1
ATOM 999 O O . LEU A 1 127 ? -3.960 6.108 -12.806 1.00 97.62 127 LEU A O 1
ATOM 1003 N N . SER A 1 128 ? -3.720 3.916 -12.350 1.00 96.19 128 SER A N 1
ATOM 1004 C CA . SER A 1 128 ? -3.048 3.585 -13.607 1.00 96.19 128 SER A CA 1
ATOM 1005 C C . SER A 1 128 ? -3.678 2.460 -14.394 1.00 96.19 128 SER A C 1
ATOM 1007 O O . SER A 1 128 ? -4.196 1.515 -13.811 1.00 96.19 128 SER A O 1
ATOM 1009 N N . GLY A 1 129 ? -3.577 2.545 -15.721 1.00 95.12 129 GLY A N 1
ATOM 1010 C CA . GLY A 1 129 ? -4.098 1.522 -16.629 1.00 95.12 129 GLY A CA 1
ATOM 1011 C C . GLY A 1 129 ? -5.612 1.585 -16.830 1.00 95.12 129 GLY A C 1
ATOM 1012 O O . GLY A 1 129 ? -6.211 0.603 -17.259 1.00 95.12 129 GLY A O 1
ATOM 1013 N N . TYR A 1 130 ? -6.240 2.724 -16.516 1.00 92.44 130 TYR A N 1
ATOM 1014 C CA . TYR A 1 130 ? -7.683 2.921 -16.653 1.00 92.44 130 TYR A CA 1
ATOM 1015 C C . TYR A 1 130 ? -8.000 4.082 -17.595 1.00 92.44 130 TYR A C 1
ATOM 1017 O O . TYR A 1 130 ? -7.824 5.242 -17.226 1.00 92.44 130 TYR A O 1
ATOM 1025 N N . ASP A 1 131 ? -8.564 3.782 -18.767 1.00 89.19 131 ASP A N 1
ATOM 1026 C CA . ASP A 1 131 ? -9.217 4.799 -19.609 1.00 89.19 131 ASP A CA 1
ATOM 1027 C C . ASP A 1 131 ? -10.495 5.330 -18.941 1.00 89.19 131 ASP A C 1
ATOM 1029 O O . ASP A 1 131 ? -10.830 6.511 -19.025 1.00 89.19 131 ASP A O 1
ATOM 1033 N N . LYS A 1 132 ? -11.204 4.443 -18.232 1.00 92.62 132 LYS A N 1
ATOM 1034 C CA . LYS A 1 132 ? -12.354 4.764 -17.388 1.00 92.62 132 LYS A CA 1
ATOM 1035 C C . LYS A 1 132 ? -12.189 4.081 -16.037 1.00 92.62 132 LYS A C 1
ATOM 1037 O O . LYS A 1 132 ? -12.154 2.855 -15.959 1.00 92.62 132 LYS A O 1
ATOM 1042 N N . VAL A 1 133 ? -12.115 4.879 -14.976 1.00 94.75 133 VAL A N 1
ATOM 1043 C CA . VAL A 1 133 ? -11.954 4.371 -13.609 1.00 94.75 133 VAL A CA 1
ATOM 1044 C C . VAL A 1 133 ? -13.243 3.670 -13.149 1.00 94.75 133 VAL A C 1
ATOM 1046 O O . VAL A 1 133 ? -14.322 4.262 -13.269 1.00 94.75 133 VAL A O 1
ATOM 1049 N N . PRO A 1 134 ? -13.168 2.435 -12.615 1.00 94.88 134 PRO A N 1
ATOM 1050 C CA . PRO A 1 134 ? -14.309 1.763 -11.995 1.00 94.88 134 PRO A CA 1
ATOM 1051 C C . PRO A 1 134 ? -14.909 2.586 -10.847 1.00 94.88 134 PRO A C 1
ATOM 1053 O O . PRO A 1 134 ? -14.176 3.181 -10.060 1.00 94.88 134 PRO A O 1
ATOM 1056 N N . SER A 1 135 ? -16.239 2.592 -10.705 1.00 95.69 135 SER A N 1
ATOM 1057 C CA . SER A 1 135 ? -16.926 3.390 -9.674 1.00 95.69 135 SER A CA 1
ATOM 1058 C C . SER A 1 135 ? -16.484 3.029 -8.256 1.00 95.69 135 SER A C 1
ATOM 1060 O O . SER A 1 135 ? -16.227 3.925 -7.460 1.00 95.69 135 SER A O 1
ATOM 1062 N N . GLN A 1 136 ? -16.320 1.735 -7.968 1.00 95.25 136 GLN A N 1
ATOM 1063 C CA . GLN A 1 136 ? -15.829 1.262 -6.673 1.00 95.25 136 GLN A CA 1
ATOM 1064 C C . GLN A 1 136 ? -14.410 1.772 -6.380 1.00 95.25 136 GLN A C 1
ATOM 1066 O O . GLN A 1 136 ? -14.137 2.249 -5.284 1.00 95.25 136 GLN A O 1
ATOM 1071 N N . LEU A 1 137 ? -13.512 1.731 -7.371 1.00 95.69 137 LEU A N 1
ATOM 1072 C CA . LEU A 1 137 ? -12.148 2.239 -7.220 1.00 95.69 137 LEU A CA 1
ATOM 1073 C C . LEU A 1 137 ? -12.136 3.756 -6.991 1.00 95.69 137 LEU A C 1
ATOM 1075 O O . LEU A 1 137 ? -11.349 4.249 -6.185 1.00 95.69 137 LEU A O 1
ATOM 1079 N N . MET A 1 138 ? -13.024 4.490 -7.667 1.00 96.25 138 MET A N 1
ATOM 1080 C CA . MET A 1 138 ? -13.202 5.928 -7.460 1.00 96.25 138 MET A CA 1
ATOM 1081 C C . MET A 1 138 ? -13.696 6.245 -6.042 1.00 96.25 138 MET A C 1
ATOM 1083 O O . MET A 1 138 ? -13.170 7.157 -5.410 1.00 96.25 138 MET A O 1
ATOM 1087 N N . GLU A 1 139 ? -14.662 5.482 -5.523 1.00 96.25 139 GLU A N 1
ATOM 1088 C CA . GLU A 1 139 ? -15.177 5.652 -4.160 1.00 96.25 139 GLU A CA 1
ATOM 1089 C C . GLU A 1 139 ? -14.097 5.378 -3.105 1.00 96.25 139 GLU A C 1
ATOM 1091 O O . GLU A 1 139 ? -13.837 6.238 -2.262 1.00 96.25 139 GLU A O 1
ATOM 1096 N N . ILE A 1 140 ? -13.395 4.243 -3.217 1.00 96.12 140 ILE A N 1
ATOM 1097 C CA . ILE A 1 140 ? -12.276 3.884 -2.332 1.00 96.12 140 ILE A CA 1
ATOM 1098 C C . ILE A 1 140 ? -11.195 4.971 -2.365 1.00 96.12 140 ILE A C 1
ATOM 1100 O O . ILE A 1 140 ? -10.725 5.420 -1.320 1.00 96.12 140 ILE A O 1
ATOM 1104 N N . SER A 1 141 ? -10.814 5.425 -3.562 1.00 96.81 141 SER A N 1
ATOM 1105 C CA . SER A 1 141 ? -9.809 6.481 -3.730 1.00 96.81 141 SER A CA 1
ATOM 1106 C C . SER A 1 141 ? -10.246 7.795 -3.082 1.00 96.81 141 SER A C 1
ATOM 1108 O O . SER A 1 141 ? -9.420 8.502 -2.511 1.00 96.81 141 SER A O 1
ATOM 1110 N N . GLY A 1 142 ? -11.545 8.103 -3.121 1.00 96.44 142 GLY A N 1
ATOM 1111 C CA . GLY A 1 142 ? -12.135 9.292 -2.509 1.00 96.44 142 GLY A CA 1
ATOM 1112 C C . GLY A 1 142 ? -12.144 9.294 -0.977 1.00 96.44 142 GLY A C 1
ATOM 1113 O O . GLY A 1 142 ? -12.402 10.341 -0.385 1.00 96.44 142 GLY A O 1
ATOM 1114 N N . ARG A 1 143 ? -11.851 8.162 -0.318 1.00 95.94 143 ARG A N 1
ATOM 1115 C CA . ARG A 1 143 ? -11.664 8.106 1.144 1.00 95.94 143 ARG A CA 1
ATOM 1116 C C . ARG A 1 143 ? -10.321 8.677 1.583 1.00 95.94 143 ARG A C 1
ATOM 1118 O O . ARG A 1 143 ? -10.202 9.107 2.724 1.00 95.94 143 ARG A O 1
ATOM 1125 N N . LEU A 1 144 ? -9.306 8.633 0.718 1.00 97.44 144 LEU A N 1
ATOM 1126 C CA . LEU A 1 144 ? -7.960 9.097 1.052 1.00 97.44 144 LEU A CA 1
ATOM 1127 C C . LEU A 1 144 ? -7.942 10.625 1.217 1.00 97.44 144 LEU A C 1
ATOM 1129 O O . LEU A 1 144 ? -8.727 11.314 0.564 1.00 97.44 144 LEU A O 1
ATOM 1133 N N . PRO A 1 145 ? -7.061 11.189 2.067 1.00 96.25 145 PRO A N 1
ATOM 1134 C CA . PRO A 1 145 ? -7.153 12.588 2.479 1.00 96.25 145 PRO A CA 1
ATOM 1135 C C . PRO A 1 145 ? -6.558 13.545 1.436 1.00 96.25 145 PRO A C 1
ATOM 1137 O O . PRO A 1 145 ? -5.596 14.274 1.671 1.00 96.25 145 PRO A O 1
ATOM 1140 N N . THR A 1 146 ? -7.164 13.553 0.253 1.00 97.00 146 THR A N 1
ATOM 1141 C CA . THR A 1 146 ? -6.854 14.446 -0.857 1.00 97.00 146 THR A CA 1
ATOM 1142 C C . THR A 1 146 ? -8.078 14.652 -1.746 1.00 97.00 146 THR A C 1
ATOM 1144 O O . THR A 1 146 ? -9.000 13.845 -1.784 1.00 97.00 146 THR A O 1
ATOM 1147 N N . LYS A 1 147 ? -8.078 15.760 -2.487 1.00 94.81 147 LYS A N 1
ATOM 1148 C CA . LYS A 1 147 ? -9.039 16.040 -3.563 1.00 94.81 147 LYS A CA 1
ATOM 1149 C C . LYS A 1 147 ? -8.416 15.886 -4.951 1.00 94.81 147 LYS A C 1
ATOM 1151 O O . LYS A 1 147 ? -9.089 16.123 -5.949 1.00 94.81 147 LYS A O 1
ATOM 1156 N N . MET A 1 148 ? -7.124 15.563 -5.016 1.00 97.56 148 MET A N 1
ATOM 1157 C CA . MET A 1 148 ? -6.368 15.493 -6.257 1.00 97.56 148 MET A CA 1
ATOM 1158 C C . MET A 1 148 ? -6.223 14.039 -6.696 1.00 97.56 148 MET A C 1
ATOM 1160 O O . MET A 1 148 ? -5.697 13.204 -5.962 1.00 97.56 148 MET A O 1
ATOM 1164 N N . LEU A 1 149 ? -6.683 13.767 -7.915 1.00 96.69 149 LEU A N 1
ATOM 1165 C CA . LEU A 1 149 ? -6.577 12.476 -8.577 1.00 96.69 149 LEU A CA 1
ATOM 1166 C C . LEU A 1 149 ? -5.756 12.638 -9.857 1.00 96.69 149 LEU A C 1
ATOM 1168 O O . LEU A 1 149 ? -6.117 13.416 -10.739 1.00 96.69 149 LEU A O 1
ATOM 1172 N N . LEU A 1 150 ? -4.668 11.883 -9.956 1.00 96.31 150 LEU A N 1
ATOM 1173 C CA . LEU A 1 150 ? -3.839 11.751 -11.144 1.00 96.31 150 LEU A CA 1
ATOM 1174 C C . LEU A 1 150 ? -4.200 10.450 -11.867 1.00 96.31 150 LEU A C 1
ATOM 1176 O O . LEU A 1 150 ? -4.000 9.356 -11.339 1.00 96.31 150 LEU A O 1
ATOM 1180 N N . LEU A 1 151 ? -4.710 10.570 -13.090 1.00 96.44 151 LEU A N 1
ATOM 1181 C CA . LEU A 1 151 ? -4.951 9.421 -13.959 1.00 96.44 151 LEU A CA 1
ATOM 1182 C C . LEU A 1 151 ? -3.751 9.204 -14.874 1.00 96.44 151 LEU A C 1
ATOM 1184 O O . LEU A 1 151 ? -3.351 10.106 -15.607 1.00 96.44 151 LEU A O 1
ATOM 1188 N N . ASP A 1 152 ? -3.217 7.989 -14.851 1.00 96.31 152 ASP A N 1
ATOM 1189 C CA . ASP A 1 152 ? -2.137 7.551 -15.728 1.00 96.31 152 ASP A CA 1
ATOM 1190 C C . ASP A 1 152 ? -2.573 6.327 -16.555 1.00 96.31 152 ASP A C 1
ATOM 1192 O O . ASP A 1 152 ? -2.153 5.195 -16.281 1.00 96.31 152 ASP A O 1
ATOM 1196 N N . PRO A 1 153 ? -3.454 6.517 -17.558 1.00 95.62 153 PRO A N 1
ATOM 1197 C CA . PRO A 1 153 ? -4.043 5.417 -18.324 1.00 95.62 153 PRO A CA 1
ATOM 1198 C C . PRO A 1 153 ? -3.009 4.601 -19.107 1.00 95.62 153 PRO A C 1
ATOM 1200 O O . PRO A 1 153 ? -3.273 3.455 -19.453 1.00 95.62 153 PRO A O 1
ATOM 1203 N N . LYS A 1 154 ? -1.833 5.175 -19.383 1.00 95.56 154 LYS A N 1
ATOM 1204 C CA . LYS A 1 154 ? -0.798 4.575 -20.234 1.00 95.56 154 LYS A CA 1
ATOM 1205 C C . LYS A 1 154 ? 0.464 4.176 -19.471 1.00 95.56 154 LYS A C 1
ATOM 120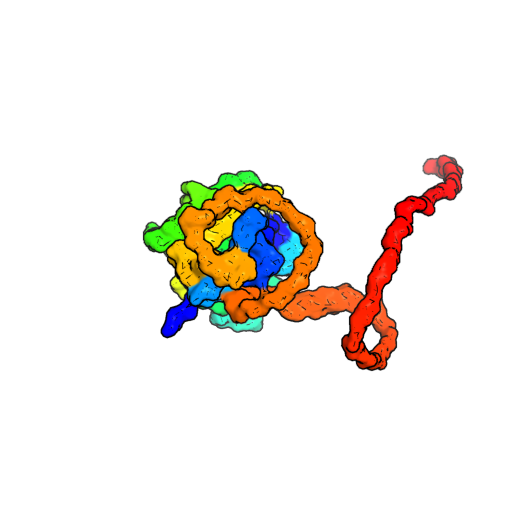7 O O . LYS A 1 154 ? 1.481 3.949 -20.113 1.00 95.56 154 LYS A O 1
ATOM 1212 N N . HIS A 1 155 ? 0.416 4.110 -18.140 1.00 96.06 155 HIS A N 1
ATOM 1213 C CA . HIS A 1 155 ? 1.576 3.777 -17.302 1.00 96.06 155 HIS A CA 1
ATOM 1214 C C . HIS A 1 155 ? 2.804 4.664 -17.597 1.00 96.06 155 HIS A C 1
ATOM 1216 O O . HIS A 1 155 ? 3.939 4.196 -17.622 1.00 96.06 155 HIS A O 1
ATOM 1222 N N . LEU A 1 156 ? 2.598 5.954 -17.872 1.00 94.94 156 LEU A N 1
ATOM 1223 C CA . LEU A 1 156 ? 3.660 6.894 -18.238 1.00 94.94 156 LEU A CA 1
ATOM 1224 C C . LEU A 1 156 ? 4.696 7.071 -17.121 1.00 94.94 156 LEU A C 1
ATOM 1226 O O . LEU A 1 156 ? 5.851 7.356 -17.415 1.00 94.94 156 LEU A O 1
ATOM 1230 N N . ILE A 1 157 ? 4.312 6.872 -15.855 1.00 91.69 157 ILE A N 1
ATOM 1231 C CA . ILE A 1 157 ? 5.255 6.890 -14.721 1.00 91.69 157 ILE A CA 1
ATOM 1232 C C . ILE A 1 157 ? 6.194 5.666 -14.739 1.00 91.69 157 ILE A C 1
ATOM 1234 O O . ILE A 1 157 ? 7.322 5.750 -14.249 1.00 91.69 157 ILE A O 1
ATOM 1238 N N . GLY A 1 158 ? 5.741 4.548 -15.311 1.00 89.69 158 GLY A N 1
ATOM 1239 C CA . GLY A 1 158 ? 6.516 3.330 -15.564 1.00 89.69 158 GLY A CA 1
ATOM 1240 C C . GLY A 1 158 ? 7.086 3.261 -16.987 1.00 89.69 158 GLY A C 1
ATOM 1241 O O . GLY A 1 158 ? 7.241 2.172 -17.534 1.00 89.69 158 GLY A O 1
ATOM 1242 N N . ASP A 1 159 ? 7.343 4.408 -17.625 1.00 91.81 159 ASP A N 1
ATOM 1243 C CA . ASP A 1 159 ? 7.875 4.503 -18.994 1.00 91.81 159 ASP A CA 1
ATOM 1244 C C . ASP A 1 159 ? 7.013 3.778 -20.046 1.00 91.81 159 ASP A C 1
ATOM 1246 O O . ASP A 1 159 ? 7.511 3.151 -20.983 1.00 91.81 159 ASP A O 1
ATOM 1250 N N . GLY A 1 160 ? 5.690 3.839 -19.884 1.00 94.38 160 GLY A N 1
ATOM 1251 C CA . GLY A 1 160 ? 4.730 3.179 -20.770 1.00 94.38 160 GLY A CA 1
ATOM 1252 C C . GLY A 1 160 ? 4.530 1.689 -20.483 1.00 94.38 160 GLY A C 1
ATOM 1253 O O . GLY A 1 160 ? 3.802 1.018 -21.215 1.00 94.38 160 GLY A O 1
ATOM 1254 N N . ASN A 1 161 ? 5.165 1.162 -19.435 1.00 95.31 161 ASN A N 1
ATOM 1255 C CA . ASN A 1 161 ? 5.116 -0.240 -19.044 1.00 95.31 161 ASN A CA 1
ATOM 1256 C C . ASN A 1 161 ? 4.614 -0.393 -17.608 1.00 95.31 161 ASN A C 1
ATOM 1258 O O . ASN A 1 161 ? 4.713 0.514 -16.790 1.00 95.31 161 ASN A O 1
ATOM 1262 N N . VAL A 1 162 ? 4.117 -1.588 -17.296 1.00 96.62 162 VAL A N 1
ATOM 1263 C CA . VAL A 1 162 ? 3.853 -1.992 -15.910 1.00 96.62 162 VAL A CA 1
ATOM 1264 C C . VAL A 1 162 ? 5.198 -2.182 -15.219 1.00 96.62 162 VAL A C 1
ATOM 1266 O O . VAL A 1 162 ? 5.971 -3.041 -15.648 1.00 96.62 162 VAL A O 1
ATOM 1269 N N . ALA A 1 163 ? 5.464 -1.405 -14.177 1.00 95.56 163 ALA A N 1
ATOM 1270 C CA . ALA A 1 163 ? 6.696 -1.464 -13.394 1.00 95.56 163 ALA A CA 1
ATOM 1271 C C . ALA A 1 163 ? 6.485 -1.187 -11.895 1.00 95.56 163 ALA A C 1
ATOM 1273 O O . ALA A 1 163 ? 7.348 -1.549 -11.087 1.00 95.56 163 ALA A O 1
ATOM 1274 N N . LEU A 1 164 ? 5.368 -0.547 -11.528 1.00 96.81 164 LEU A N 1
ATOM 1275 C CA . LEU A 1 164 ? 5.048 -0.139 -10.158 1.00 96.81 164 LEU A CA 1
ATOM 1276 C C . LEU A 1 164 ? 4.157 -1.173 -9.452 1.00 96.81 164 LEU A C 1
ATOM 1278 O O . LEU A 1 164 ? 3.490 -1.988 -10.094 1.00 96.81 164 LEU A O 1
ATOM 1282 N N . THR A 1 165 ? 4.106 -1.136 -8.119 1.00 96.31 165 THR A N 1
ATOM 1283 C CA . THR A 1 165 ? 3.332 -2.128 -7.349 1.00 96.31 165 THR A CA 1
ATOM 1284 C C . THR A 1 165 ? 1.821 -2.032 -7.592 1.00 96.31 165 THR A C 1
ATOM 1286 O O . THR A 1 165 ? 1.159 -3.062 -7.735 1.00 96.31 165 THR A O 1
ATOM 1289 N N . ASP A 1 166 ? 1.271 -0.818 -7.689 1.00 96.31 166 ASP A N 1
ATOM 1290 C CA . ASP A 1 166 ? -0.151 -0.567 -7.926 1.00 96.31 166 ASP A CA 1
ATOM 1291 C C . ASP A 1 166 ? -0.571 -1.038 -9.323 1.00 96.31 166 ASP A C 1
ATOM 1293 O O . ASP A 1 166 ? -1.595 -1.706 -9.484 1.00 96.31 166 ASP A O 1
ATOM 1297 N N . GLU A 1 167 ? 0.269 -0.784 -10.325 1.00 97.19 167 GLU A N 1
ATOM 1298 C CA . GLU A 1 167 ? 0.075 -1.281 -11.688 1.00 97.19 167 GLU A CA 1
ATOM 1299 C C . GLU A 1 167 ? 0.106 -2.805 -11.731 1.00 97.19 167 GLU A C 1
ATOM 1301 O O . GLU A 1 167 ? -0.746 -3.424 -12.368 1.00 97.19 167 GLU A O 1
ATOM 1306 N N . PHE A 1 168 ? 1.069 -3.416 -11.035 1.00 97.75 168 PHE A N 1
ATOM 1307 C CA . PHE A 1 168 ? 1.218 -4.863 -10.979 1.00 97.75 168 PHE A CA 1
ATOM 1308 C C . PHE A 1 168 ? -0.021 -5.540 -10.386 1.00 97.75 168 PHE A C 1
ATOM 1310 O O . PHE A 1 168 ? -0.489 -6.535 -10.939 1.00 97.75 168 PHE A O 1
ATOM 1317 N N . VAL A 1 169 ? -0.594 -4.986 -9.313 1.00 96.88 169 VAL A N 1
ATOM 1318 C CA . VAL A 1 169 ? -1.877 -5.454 -8.759 1.00 96.88 169 VAL A CA 1
ATOM 1319 C C . VAL A 1 169 ? -3.005 -5.287 -9.776 1.00 96.88 169 VAL A C 1
ATOM 1321 O O . VAL A 1 169 ? -3.751 -6.238 -10.016 1.00 96.88 169 VAL A O 1
ATOM 1324 N N . GLY A 1 170 ? -3.089 -4.117 -10.418 1.00 95.44 170 GLY A N 1
ATOM 1325 C CA . GLY A 1 170 ? -4.093 -3.815 -11.440 1.00 95.44 170 GLY A CA 1
ATOM 1326 C C . GLY A 1 170 ? -4.121 -4.839 -12.573 1.00 95.44 170 GLY A C 1
ATOM 1327 O O . GLY A 1 170 ? -5.169 -5.376 -12.929 1.00 95.44 170 GLY A O 1
ATOM 1328 N N . VAL A 1 171 ? -2.952 -5.183 -13.115 1.00 96.25 171 VAL A N 1
ATOM 1329 C CA . VAL A 1 171 ? -2.865 -6.114 -14.249 1.00 96.25 171 VAL A CA 1
ATOM 1330 C C . VAL A 1 171 ? -3.067 -7.582 -13.885 1.00 96.25 171 VAL A C 1
ATOM 1332 O O . VAL A 1 171 ? -3.246 -8.396 -14.790 1.00 96.25 171 VAL A O 1
ATOM 1335 N N . HIS A 1 172 ? -3.079 -7.911 -12.592 1.00 96.62 172 HIS A N 1
ATOM 1336 C CA . HIS A 1 172 ? -3.440 -9.232 -12.070 1.00 96.62 172 HIS A CA 1
ATOM 1337 C C . HIS A 1 172 ? -4.894 -9.300 -11.569 1.00 96.62 172 HIS A C 1
ATOM 1339 O O . HIS A 1 172 ? -5.294 -10.299 -10.979 1.00 96.62 172 HIS A O 1
ATOM 1345 N N . GLY A 1 173 ? -5.708 -8.275 -11.851 1.00 95.00 173 GLY A N 1
ATOM 1346 C CA . GLY A 1 173 ? -7.150 -8.270 -11.589 1.00 95.00 173 GLY A CA 1
ATOM 1347 C C . GLY A 1 173 ? -7.568 -7.646 -10.256 1.00 95.00 173 GLY A C 1
ATOM 1348 O O . GLY A 1 173 ? -8.762 -7.605 -9.969 1.00 95.00 173 GLY A O 1
ATOM 1349 N N . GLY A 1 174 ? -6.618 -7.148 -9.463 1.00 95.50 174 GLY A N 1
ATOM 1350 C CA . GLY A 1 174 ? -6.898 -6.383 -8.251 1.00 95.50 174 GLY A CA 1
ATOM 1351 C C . GLY A 1 174 ? -7.072 -4.886 -8.514 1.00 95.50 174 GLY A C 1
ATOM 1352 O O . GLY A 1 174 ? -6.877 -4.388 -9.619 1.00 95.50 174 GLY A O 1
ATOM 1353 N N . MET A 1 175 ? -7.388 -4.137 -7.462 1.00 96.56 175 MET A N 1
ATOM 1354 C CA . MET A 1 175 ? -7.393 -2.675 -7.458 1.00 96.56 175 MET A CA 1
ATOM 1355 C C . MET A 1 175 ? -6.098 -2.147 -6.832 1.00 96.56 175 MET A C 1
ATOM 1357 O O . MET A 1 175 ? -5.881 -2.289 -5.632 1.00 96.56 175 MET A O 1
ATOM 1361 N N . GLY A 1 176 ? -5.228 -1.538 -7.636 1.00 96.56 176 GLY A N 1
ATOM 1362 C CA .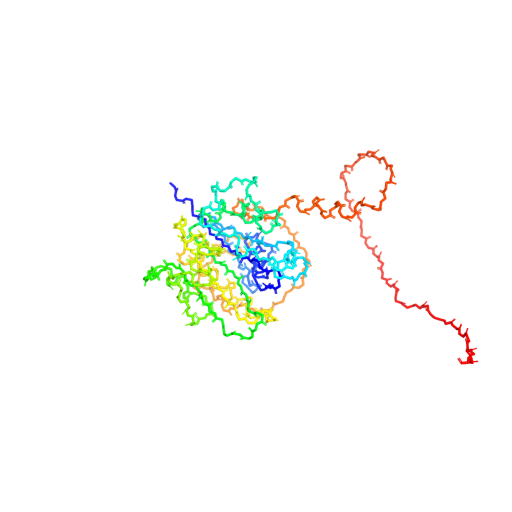 GLY A 1 176 ? -4.037 -0.837 -7.153 1.00 96.56 176 GLY A CA 1
ATOM 1363 C C . GLY A 1 176 ? -4.292 0.659 -6.991 1.00 96.56 176 GLY A C 1
ATOM 1364 O O . GLY A 1 176 ? -4.752 1.311 -7.928 1.00 96.56 176 GLY A O 1
ATOM 1365 N N . ILE A 1 177 ? -3.982 1.195 -5.812 1.00 97.25 177 ILE A N 1
ATOM 1366 C CA . ILE A 1 177 ? -4.040 2.623 -5.499 1.00 97.25 177 ILE A CA 1
ATOM 1367 C C . ILE A 1 177 ? -2.662 3.053 -5.017 1.00 97.25 177 ILE A C 1
ATOM 1369 O O . ILE A 1 177 ? -2.173 2.523 -4.022 1.00 97.25 177 ILE A O 1
ATOM 1373 N N . CYS A 1 178 ? -2.068 4.041 -5.679 1.00 97.50 178 CYS A N 1
ATOM 1374 C CA . CYS A 1 178 ? -0.903 4.744 -5.160 1.00 97.50 178 CYS A CA 1
ATOM 1375 C C . CYS A 1 178 ? -1.369 6.041 -4.492 1.00 97.50 178 CYS A C 1
ATOM 1377 O O . CYS A 1 178 ? -2.066 6.850 -5.109 1.00 97.50 178 CYS A O 1
ATOM 1379 N N . TYR A 1 179 ? -1.023 6.229 -3.222 1.00 98.00 179 TYR A N 1
ATOM 1380 C CA . TYR A 1 179 ? -1.331 7.439 -2.473 1.00 98.00 179 TYR A CA 1
ATOM 1381 C C . TYR A 1 179 ? -0.056 8.181 -2.104 1.00 98.00 179 TYR A C 1
ATOM 1383 O O . TYR A 1 179 ? 0.747 7.708 -1.306 1.00 98.00 179 TYR A O 1
ATOM 1391 N N . GLU A 1 180 ? 0.079 9.386 -2.634 1.00 97.38 180 GLU A N 1
ATOM 1392 C CA . GLU A 1 180 ? 1.180 10.297 -2.371 1.00 97.38 180 GLU A CA 1
ATOM 1393 C C . GLU A 1 180 ? 0.739 11.294 -1.305 1.00 97.38 180 GLU A C 1
ATOM 1395 O O . GLU A 1 180 ? -0.106 12.156 -1.537 1.00 97.38 180 GLU A O 1
ATOM 1400 N N . SER A 1 181 ? 1.295 11.182 -0.102 1.00 96.44 181 SER A N 1
ATOM 1401 C CA . SER A 1 181 ? 0.852 11.937 1.084 1.00 96.44 181 SER A CA 1
ATOM 1402 C C . SER A 1 181 ? 1.422 13.364 1.195 1.00 96.44 181 SER A C 1
ATOM 1404 O O . SER A 1 181 ? 1.265 14.042 2.222 1.00 96.44 181 SER A O 1
ATOM 1406 N N . GLY A 1 182 ? 2.087 13.835 0.140 1.00 95.56 182 GLY A N 1
ATOM 1407 C CA . GLY A 1 182 ? 2.812 15.103 0.109 1.00 95.56 182 GLY A CA 1
ATOM 1408 C C . GLY A 1 182 ? 4.227 14.977 0.675 1.00 95.56 182 GLY A C 1
ATOM 1409 O O . GLY A 1 182 ? 4.857 13.935 0.543 1.00 95.56 182 GLY A O 1
ATOM 1410 N N . LEU A 1 183 ? 4.743 16.043 1.295 1.00 94.50 183 LEU A N 1
ATOM 1411 C CA . LEU A 1 183 ? 6.153 16.135 1.693 1.00 94.50 183 LEU A CA 1
ATOM 1412 C C . LEU A 1 183 ? 6.577 15.031 2.686 1.00 94.50 183 LEU A C 1
ATOM 1414 O O . LEU A 1 183 ? 6.013 14.927 3.774 1.00 94.50 183 LEU A O 1
ATOM 1418 N N . ALA A 1 184 ? 7.629 14.281 2.345 1.00 92.94 184 ALA A N 1
ATOM 1419 C CA . ALA A 1 184 ? 8.139 13.138 3.113 1.00 92.94 184 ALA A CA 1
ATOM 1420 C C . ALA A 1 184 ? 8.619 13.478 4.534 1.00 92.94 184 ALA A C 1
ATOM 1422 O O . ALA A 1 184 ? 8.571 12.635 5.430 1.00 92.94 184 ALA A O 1
ATOM 1423 N N . SER A 1 185 ? 9.075 14.713 4.764 1.00 93.12 185 SER A N 1
ATOM 1424 C CA . SER A 1 185 ? 9.499 15.166 6.093 1.00 93.12 185 SER A CA 1
ATOM 1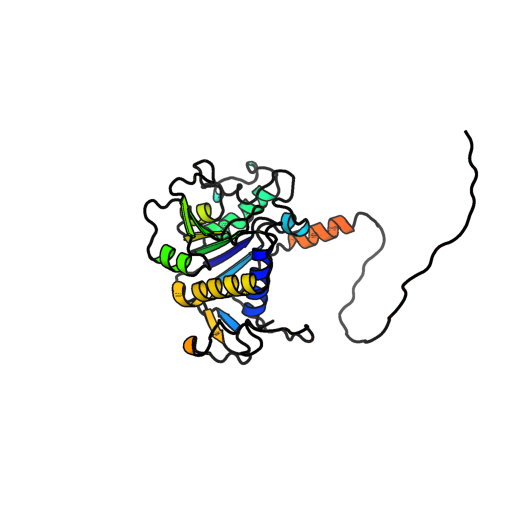425 C C . SER A 1 185 ? 8.335 15.507 7.027 1.00 93.12 185 SER A C 1
ATOM 1427 O O . SER A 1 185 ? 8.552 15.653 8.229 1.00 93.12 185 SER A O 1
ATOM 1429 N N . ASP A 1 186 ? 7.110 15.629 6.514 1.00 94.44 186 ASP A N 1
ATOM 1430 C CA . ASP A 1 186 ? 5.928 15.862 7.339 1.00 94.44 186 ASP A CA 1
ATOM 1431 C C . ASP A 1 186 ? 5.385 14.530 7.864 1.00 94.44 186 ASP A C 1
ATOM 1433 O O . ASP A 1 186 ? 4.590 13.845 7.218 1.00 94.44 186 ASP A O 1
ATOM 1437 N N . LEU A 1 187 ? 5.852 14.201 9.067 1.00 94.50 187 LEU A N 1
ATOM 1438 C CA . LEU A 1 187 ? 5.447 13.053 9.876 1.00 94.50 187 LEU A CA 1
ATOM 1439 C C . LEU A 1 187 ? 4.569 13.489 11.059 1.00 94.50 187 LEU A C 1
ATOM 1441 O O . LEU A 1 187 ? 4.646 12.904 12.140 1.00 94.50 187 LEU A O 1
ATOM 1445 N N . SER A 1 188 ? 3.789 14.559 10.888 1.00 95.75 188 SER A N 1
ATOM 1446 C CA . SER A 1 188 ? 2.890 15.046 11.933 1.00 95.75 188 SER A CA 1
ATOM 1447 C C . SER A 1 188 ? 1.848 13.992 12.316 1.00 95.75 188 SER A C 1
ATOM 1449 O O . SER A 1 188 ? 1.342 13.249 11.471 1.00 95.75 188 SER A O 1
ATOM 1451 N N . GLN A 1 189 ? 1.484 13.958 13.601 1.00 92.88 189 GLN A N 1
ATOM 1452 C CA . GLN A 1 189 ? 0.478 13.020 14.1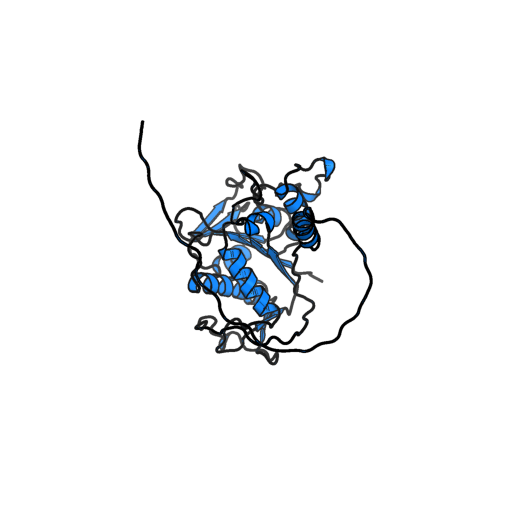03 1.00 92.88 189 GLN A CA 1
ATOM 1453 C C . GLN A 1 189 ? -0.865 13.197 13.382 1.00 92.88 189 GLN A C 1
ATOM 1455 O O . GLN A 1 189 ? -1.464 12.218 12.956 1.00 92.88 189 GLN A O 1
ATOM 1460 N N . ALA A 1 190 ? -1.266 14.444 13.113 1.00 92.88 190 ALA A N 1
ATOM 1461 C CA . ALA A 1 190 ? -2.481 14.748 12.358 1.00 92.88 190 ALA A CA 1
ATOM 1462 C C . ALA A 1 190 ? -2.508 14.081 10.968 1.00 92.88 190 ALA A C 1
ATOM 1464 O O . ALA A 1 190 ? -3.556 13.595 10.536 1.00 92.88 190 ALA A O 1
ATOM 1465 N N . LYS A 1 191 ? -1.363 14.014 10.271 1.00 94.50 191 LYS A N 1
ATOM 1466 C CA . LYS A 1 191 ? -1.263 13.306 8.989 1.00 94.50 191 LYS A CA 1
ATOM 1467 C C . LYS A 1 191 ? -1.378 11.795 9.175 1.00 94.50 191 LYS A C 1
ATOM 1469 O O . LYS A 1 191 ? -2.134 11.159 8.442 1.00 94.50 191 LYS A O 1
ATOM 1474 N N . ILE A 1 192 ? -0.661 11.230 10.147 1.00 94.19 192 ILE A N 1
ATOM 1475 C CA . ILE A 1 192 ? -0.721 9.794 10.466 1.00 94.19 192 ILE A CA 1
ATOM 1476 C C . ILE A 1 192 ? -2.166 9.385 10.776 1.00 94.19 192 ILE A C 1
ATOM 1478 O O . ILE A 1 192 ? -2.667 8.426 10.188 1.00 94.19 192 ILE A O 1
ATOM 1482 N N . ASP A 1 193 ? -2.860 10.141 11.625 1.00 91.75 193 ASP A N 1
ATOM 1483 C CA . ASP A 1 193 ? -4.244 9.873 12.026 1.00 91.75 193 ASP A CA 1
ATOM 1484 C C . ASP A 1 193 ? -5.207 9.991 10.846 1.00 91.75 193 ASP A C 1
ATOM 1486 O O . ASP A 1 193 ? -6.087 9.149 10.671 1.00 91.75 193 ASP A O 1
ATOM 1490 N N . SER A 1 194 ? -5.025 11.009 10.000 1.00 94.19 194 SER A N 1
ATOM 1491 C CA . SER A 1 194 ? -5.854 11.221 8.813 1.00 94.19 194 SER A CA 1
ATOM 14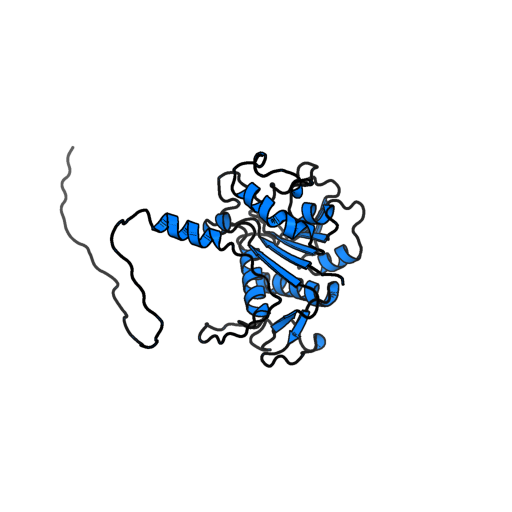92 C C . SER A 1 194 ? -5.738 10.062 7.816 1.00 94.19 194 SER A C 1
ATOM 1494 O O . SER A 1 194 ? -6.757 9.544 7.347 1.00 94.19 194 SER A O 1
ATOM 1496 N N . ILE A 1 195 ? -4.517 9.596 7.535 1.00 95.69 195 ILE A N 1
ATOM 1497 C CA . ILE A 1 195 ? -4.287 8.453 6.640 1.00 95.69 195 ILE A CA 1
ATOM 1498 C C . ILE A 1 195 ? -4.815 7.165 7.282 1.00 95.69 195 ILE A C 1
ATOM 1500 O O . ILE A 1 195 ? -5.541 6.413 6.635 1.00 95.69 195 ILE A O 1
ATOM 1504 N N . THR A 1 196 ? -4.524 6.937 8.566 1.00 94.62 196 THR A N 1
ATOM 1505 C CA . THR A 1 196 ? -4.994 5.760 9.317 1.00 94.62 196 THR A CA 1
ATOM 1506 C C . THR A 1 196 ? -6.520 5.672 9.305 1.00 94.62 196 THR A C 1
ATOM 1508 O O . THR A 1 196 ? -7.077 4.625 8.977 1.00 94.62 196 THR A O 1
ATOM 1511 N N . ARG A 1 197 ? -7.214 6.783 9.582 1.00 93.25 197 ARG A N 1
ATOM 1512 C CA . ARG A 1 197 ? -8.679 6.885 9.516 1.00 93.25 197 ARG A CA 1
ATOM 1513 C C . ARG A 1 197 ? -9.211 6.531 8.133 1.00 93.25 197 ARG A C 1
ATOM 1515 O O . ARG A 1 197 ? -10.160 5.760 8.036 1.00 93.25 197 ARG A O 1
ATOM 1522 N N . SER A 1 198 ? -8.591 7.061 7.084 1.00 95.50 198 SER A N 1
ATOM 1523 C CA . SER A 1 198 ? -8.997 6.806 5.697 1.00 95.50 198 SER A CA 1
ATOM 1524 C C . SER A 1 198 ? -8.868 5.322 5.345 1.00 95.50 198 SER A C 1
ATOM 1526 O O . SER A 1 198 ? -9.793 4.718 4.810 1.00 95.50 198 SER A O 1
ATOM 1528 N N . VAL A 1 199 ? -7.754 4.694 5.730 1.00 95.56 199 VAL A N 1
ATOM 1529 C CA . VAL A 1 199 ? -7.530 3.254 5.543 1.00 95.56 199 VAL A CA 1
ATOM 1530 C C . VAL A 1 199 ? -8.563 2.421 6.305 1.00 95.56 199 VAL A C 1
ATOM 1532 O O . VAL A 1 199 ? -9.102 1.459 5.762 1.00 95.56 199 VAL A O 1
ATOM 1535 N N . LEU A 1 200 ? -8.888 2.790 7.543 1.00 93.88 200 LEU A N 1
ATOM 1536 C CA . LEU A 1 200 ? -9.917 2.103 8.323 1.00 93.88 200 LEU A CA 1
ATOM 1537 C C . LEU A 1 200 ? -11.314 2.256 7.713 1.00 93.88 200 LEU A C 1
ATOM 1539 O O . LEU A 1 200 ? -12.070 1.290 7.701 1.00 93.88 200 LEU A O 1
ATOM 1543 N N . GLN A 1 201 ? -11.648 3.432 7.174 1.00 93.56 201 GLN A N 1
ATOM 1544 C CA . GLN A 1 201 ? -12.901 3.647 6.446 1.00 93.56 201 GLN A CA 1
ATOM 1545 C C . GLN A 1 201 ? -12.981 2.756 5.206 1.00 93.56 201 GLN A C 1
ATOM 1547 O O . GLN A 1 201 ? -14.004 2.107 5.015 1.00 93.56 201 GLN A O 1
ATOM 1552 N N . ILE A 1 202 ? -11.891 2.640 4.440 1.00 95.38 202 ILE A N 1
ATOM 1553 C CA . ILE A 1 202 ? -11.802 1.716 3.300 1.00 95.38 202 ILE A CA 1
ATOM 1554 C C . ILE A 1 202 ? -12.034 0.272 3.752 1.00 95.38 202 ILE A C 1
ATOM 1556 O O . ILE A 1 202 ? -12.819 -0.467 3.159 1.00 95.38 202 ILE A O 1
ATOM 1560 N N . LEU A 1 203 ? -11.362 -0.150 4.825 1.00 94.19 203 LEU A N 1
ATOM 1561 C CA . LEU A 1 203 ? -11.498 -1.507 5.346 1.00 94.19 203 LEU A CA 1
ATOM 1562 C C . LEU A 1 203 ? -12.908 -1.797 5.871 1.00 94.19 203 LEU A C 1
ATOM 1564 O O . LEU A 1 203 ? -13.365 -2.930 5.718 1.00 94.19 203 LEU A O 1
ATOM 1568 N N . HIS A 1 204 ? -13.569 -0.818 6.489 1.00 92.69 204 HIS A N 1
ATOM 1569 C CA . HIS A 1 204 ? -14.886 -0.969 7.102 1.00 92.69 204 HIS A CA 1
ATOM 1570 C C . HIS A 1 204 ? -16.027 -0.835 6.088 1.00 92.69 204 HIS A C 1
ATOM 1572 O O . HIS A 1 204 ? -16.813 -1.765 5.950 1.00 92.69 204 HIS A O 1
ATOM 1578 N N . TYR A 1 205 ? -16.104 0.283 5.364 1.00 93.00 205 TYR A N 1
ATOM 1579 C CA . TYR A 1 205 ? -17.242 0.616 4.505 1.00 93.00 205 TYR A CA 1
ATOM 1580 C C . TYR A 1 205 ? -17.120 0.032 3.104 1.00 93.00 205 TYR A C 1
ATOM 1582 O O . TYR A 1 205 ? -18.036 -0.630 2.635 1.00 93.00 205 TYR A O 1
ATOM 1590 N N . ASP A 1 206 ? -15.992 0.261 2.435 1.00 93.69 206 ASP A N 1
ATOM 1591 C CA . ASP A 1 206 ? -15.880 -0.057 1.005 1.00 93.69 206 ASP A CA 1
ATOM 1592 C C . ASP A 1 206 ? -15.579 -1.532 0.759 1.00 93.69 206 ASP A C 1
ATOM 1594 O O . ASP A 1 206 ? -15.773 -2.073 -0.332 1.00 93.69 206 ASP A O 1
ATOM 1598 N N . MET A 1 207 ? -15.057 -2.178 1.793 1.00 92.38 207 MET A N 1
ATOM 1599 C CA . MET A 1 207 ? -14.565 -3.522 1.681 1.00 92.38 207 MET A CA 1
ATOM 1600 C C . MET A 1 207 ? -15.178 -4.451 2.750 1.00 92.38 207 MET A C 1
ATOM 1602 O O . MET A 1 207 ? -15.135 -5.662 2.571 1.00 92.38 207 MET A O 1
ATOM 1606 N N . GLU A 1 208 ? -15.760 -3.968 3.853 1.00 93.25 208 GLU A N 1
ATOM 1607 C CA . GLU A 1 208 ? -16.423 -4.814 4.875 1.00 93.25 208 GLU A CA 1
ATOM 1608 C C . GLU A 1 208 ? -15.503 -5.886 5.520 1.00 93.25 208 GLU A C 1
ATOM 1610 O O . GLU A 1 208 ? -15.919 -7.021 5.734 1.00 93.25 208 GLU A O 1
ATOM 1615 N N . ALA A 1 209 ? -14.216 -5.592 5.774 1.00 91.56 209 ALA A N 1
ATOM 1616 C CA . ALA A 1 209 ? -13.299 -6.555 6.438 1.00 91.56 209 ALA A CA 1
ATOM 1617 C C . ALA A 1 209 ? -13.342 -6.443 7.938 1.00 91.56 209 ALA A C 1
ATOM 1619 O O . ALA A 1 209 ? -12.971 -7.403 8.607 1.00 91.56 209 ALA A O 1
ATOM 1620 N N . ILE A 1 210 ? -13.619 -5.247 8.442 1.00 92.81 210 ILE A N 1
ATOM 1621 C CA . ILE A 1 210 ? -13.454 -4.948 9.849 1.00 92.81 210 ILE A CA 1
ATOM 1622 C C . ILE A 1 210 ? -14.752 -4.438 10.439 1.00 92.81 210 ILE A C 1
ATOM 1624 O O . ILE A 1 210 ? -15.551 -3.782 9.772 1.00 92.81 210 ILE A O 1
ATOM 1628 N N . GLU A 1 211 ? -14.898 -4.685 11.725 1.00 92.25 211 GLU A N 1
ATOM 1629 C CA . GLU A 1 211 ? -15.783 -3.940 12.605 1.00 92.25 211 GLU A CA 1
ATOM 1630 C C . GLU A 1 211 ? -14.949 -3.296 13.713 1.00 92.25 211 GLU A C 1
ATOM 1632 O O . GLU A 1 211 ? -13.775 -3.637 13.898 1.00 92.25 211 GLU A O 1
ATOM 1637 N N . PHE A 1 212 ? -15.553 -2.381 14.461 1.00 91.75 212 PHE A N 1
ATOM 1638 C CA . PHE A 1 212 ? -14.912 -1.785 15.621 1.00 91.75 212 PHE A CA 1
ATOM 1639 C C . PHE A 1 212 ? -15.452 -2.393 16.911 1.00 91.75 212 PHE A C 1
ATOM 1641 O O . PHE A 1 212 ? -16.660 -2.570 17.079 1.00 91.75 212 PHE A O 1
ATOM 1648 N N . VAL A 1 213 ? -14.540 -2.697 17.829 1.00 90.62 213 VAL A N 1
ATOM 1649 C CA . VAL A 1 213 ? -14.842 -3.248 19.150 1.00 90.62 213 VAL A CA 1
ATOM 1650 C C . VAL A 1 213 ? -14.134 -2.456 20.242 1.00 90.62 213 VAL A C 1
ATOM 1652 O O . VAL A 1 213 ? -13.147 -1.775 19.967 1.00 90.62 213 VAL A O 1
ATOM 1655 N N . ASP A 1 214 ? -14.620 -2.542 21.475 1.00 89.50 214 ASP A N 1
ATOM 1656 C CA . ASP A 1 214 ? -13.876 -2.058 22.642 1.00 89.50 214 ASP A CA 1
ATOM 1657 C C . ASP A 1 214 ? -12.856 -3.090 23.165 1.00 89.50 214 ASP A C 1
ATOM 1659 O O . ASP A 1 214 ? -12.685 -4.172 22.593 1.00 89.50 214 ASP A O 1
ATOM 1663 N N . ALA A 1 215 ? -12.164 -2.759 24.260 1.00 85.31 215 ALA A N 1
ATOM 1664 C CA . ALA A 1 215 ? -11.167 -3.625 24.902 1.00 85.31 215 ALA A CA 1
ATOM 1665 C C . ALA A 1 215 ? -11.728 -4.989 25.361 1.00 85.31 215 ALA A C 1
ATOM 1667 O O . ALA A 1 215 ? -10.993 -5.981 25.418 1.00 85.31 215 ALA A O 1
ATOM 1668 N N . ASP A 1 216 ? -13.031 -5.055 25.643 1.00 86.62 216 ASP A N 1
ATOM 1669 C CA . ASP A 1 216 ? -13.729 -6.280 26.034 1.00 86.62 216 ASP A CA 1
ATOM 1670 C C . ASP A 1 216 ? -14.236 -7.074 24.818 1.00 86.62 216 ASP A C 1
ATOM 1672 O O . ASP A 1 216 ? -14.743 -8.190 24.955 1.00 86.62 216 ASP A O 1
ATOM 1676 N N . GLY A 1 217 ? -14.053 -6.537 23.609 1.00 84.88 217 GLY A N 1
ATOM 1677 C CA . GLY A 1 217 ? -14.452 -7.157 22.353 1.00 84.88 217 GLY A CA 1
ATOM 1678 C C . GLY A 1 217 ? -15.926 -6.955 22.002 1.00 84.88 217 GLY A C 1
ATOM 1679 O O . GLY A 1 217 ? -16.416 -7.643 21.096 1.00 84.88 217 GLY A O 1
ATOM 1680 N N . GLN A 1 218 ? -16.624 -6.045 22.692 1.00 86.75 218 GLN A N 1
ATOM 1681 C CA . GLN A 1 218 ? -18.008 -5.687 22.393 1.00 86.75 218 GLN A CA 1
ATOM 1682 C C . GLN A 1 218 ? -18.058 -4.756 21.188 1.00 86.75 218 GLN A C 1
ATOM 1684 O O . GLN A 1 218 ? -17.272 -3.815 21.080 1.00 86.75 218 GLN A O 1
ATOM 1689 N N . ILE A 1 219 ? -18.994 -5.023 20.276 1.00 84.69 219 ILE A N 1
ATOM 1690 C CA . ILE A 1 219 ? -19.159 -4.240 19.050 1.00 84.69 219 ILE A CA 1
ATOM 1691 C C . ILE A 1 219 ? -19.566 -2.813 19.415 1.00 84.69 219 ILE A C 1
ATOM 1693 O O . ILE A 1 219 ? -20.505 -2.590 20.181 1.00 84.69 219 ILE A O 1
ATOM 1697 N N . ARG A 1 220 ? -18.876 -1.842 18.823 1.00 79.25 220 ARG A N 1
ATOM 1698 C CA . ARG A 1 220 ? -19.215 -0.423 18.906 1.00 79.25 220 ARG A CA 1
ATOM 1699 C C . ARG A 1 220 ? -19.755 0.014 17.549 1.00 79.25 220 ARG A C 1
ATOM 1701 O O . ARG A 1 220 ? -19.122 -0.229 16.524 1.00 79.25 220 ARG A O 1
ATOM 1708 N N . SER A 1 221 ? -20.942 0.627 17.532 1.00 64.50 221 SER A N 1
ATOM 1709 C CA . SER A 1 221 ? -21.505 1.154 16.286 1.00 64.50 221 SER A CA 1
ATOM 1710 C C . SER A 1 221 ? -20.625 2.285 15.757 1.00 64.50 221 SER A C 1
ATOM 1712 O O . SER A 1 221 ? -20.183 3.149 16.517 1.00 64.50 221 SER A O 1
ATOM 1714 N N . SER A 1 222 ? -20.384 2.288 14.447 1.00 52.97 222 SER A N 1
ATOM 1715 C CA . SER A 1 222 ? -19.581 3.311 13.770 1.00 52.97 222 SER A CA 1
ATOM 1716 C C . SER A 1 222 ? -20.164 4.723 13.918 1.00 52.97 222 SER A C 1
ATOM 1718 O O . SER A 1 222 ? -19.410 5.687 13.906 1.00 52.97 222 SER A O 1
ATOM 1720 N N . GLU A 1 223 ? -21.476 4.851 14.141 1.00 46.25 223 GLU A N 1
ATOM 1721 C CA . GLU A 1 223 ? -22.167 6.126 14.402 1.00 46.25 223 GLU A CA 1
ATOM 1722 C C . GLU A 1 223 ? -21.797 6.762 15.753 1.00 46.25 223 GLU A C 1
ATOM 1724 O O . GLU A 1 223 ? -21.771 7.984 15.868 1.00 46.25 223 GLU A O 1
ATOM 1729 N N . ASN A 1 224 ? -21.465 5.949 16.762 1.00 39.69 224 ASN A N 1
ATOM 1730 C CA . ASN A 1 224 ? -20.979 6.425 18.064 1.00 39.69 224 ASN A CA 1
ATOM 1731 C C . ASN A 1 224 ? -19.454 6.596 18.092 1.00 39.69 224 ASN A C 1
ATOM 1733 O O . ASN A 1 224 ? -18.898 7.135 19.046 1.00 39.69 224 ASN A O 1
ATOM 1737 N N . VAL A 1 225 ? -18.770 6.132 17.046 1.00 46.16 225 VAL A N 1
ATOM 1738 C CA . VAL A 1 225 ? -17.340 6.319 16.849 1.00 46.16 225 VAL A CA 1
ATOM 1739 C C . VAL A 1 225 ? -17.155 7.467 15.868 1.00 46.16 225 VAL A C 1
ATOM 1741 O O . VAL A 1 225 ? -16.952 7.287 14.666 1.00 46.16 225 VAL A O 1
ATOM 1744 N N . MET A 1 226 ? -17.146 8.685 16.396 1.00 42.47 226 MET A N 1
ATOM 1745 C CA . MET A 1 226 ? -16.492 9.777 15.692 1.00 42.47 226 MET A CA 1
ATOM 1746 C C . MET A 1 226 ? -15.000 9.439 15.629 1.00 42.47 226 MET A C 1
ATOM 1748 O O . MET A 1 226 ? -14.239 9.756 16.538 1.00 42.47 226 MET A O 1
ATOM 1752 N N . VAL A 1 227 ? -14.541 8.838 14.524 1.00 46.50 227 VAL A N 1
ATOM 1753 C CA . VAL A 1 227 ? -13.098 8.627 14.266 1.00 46.50 227 VAL A CA 1
ATOM 1754 C C . VAL A 1 227 ? -12.329 9.969 14.263 1.00 46.50 227 VAL A C 1
ATOM 1756 O O . VAL A 1 227 ? -11.105 9.991 14.207 1.00 46.50 227 VAL A O 1
ATOM 1759 N N . ASN A 1 228 ? -13.050 11.094 14.345 1.00 39.59 228 ASN A N 1
ATOM 1760 C CA . ASN A 1 228 ? -12.570 12.459 14.530 1.00 39.59 228 ASN A CA 1
ATOM 1761 C C . ASN A 1 228 ? -11.963 12.758 15.918 1.00 39.59 228 ASN A C 1
ATOM 1763 O O . ASN A 1 228 ? -11.248 13.749 16.016 1.00 39.59 228 ASN A O 1
ATOM 1767 N N . GLU A 1 229 ? -12.167 11.927 16.946 1.00 39.56 229 GLU A N 1
ATOM 1768 C CA . GLU A 1 229 ? -11.618 12.134 18.303 1.00 39.56 229 GLU A CA 1
ATOM 1769 C C . GLU A 1 229 ? -10.390 11.248 18.589 1.00 39.56 229 GLU A C 1
ATOM 1771 O O . GLU A 1 229 ? -10.370 10.411 19.496 1.00 39.56 229 GLU A O 1
ATOM 1776 N N . VAL A 1 230 ? -9.340 11.420 17.787 1.00 39.66 230 VAL A N 1
ATOM 1777 C CA . VAL A 1 230 ? -7.993 10.949 18.143 1.00 39.66 230 VAL A CA 1
ATOM 1778 C C . VAL A 1 230 ? -7.271 12.151 18.745 1.00 39.66 230 VAL A C 1
ATOM 1780 O O . VAL A 1 230 ? -6.748 12.986 18.015 1.00 39.66 230 VAL A O 1
ATOM 1783 N N . VAL A 1 231 ? -7.334 12.299 20.071 1.00 36.84 231 VAL A N 1
ATOM 1784 C CA . VAL A 1 231 ? -6.549 13.295 20.814 1.00 36.84 231 VAL A CA 1
ATOM 1785 C C . VAL A 1 231 ? -5.914 12.629 22.039 1.00 36.84 231 VAL A C 1
ATOM 1787 O O . VAL A 1 231 ? -6.601 12.016 22.849 1.00 36.84 231 VAL A O 1
ATOM 1790 N N . ASP A 1 232 ? -4.593 12.796 22.103 1.00 33.25 232 ASP A N 1
ATOM 1791 C CA . ASP A 1 232 ? -3.617 12.666 23.192 1.00 33.25 232 ASP A CA 1
ATOM 1792 C C . ASP A 1 232 ? -3.259 11.318 23.878 1.00 33.25 232 ASP A C 1
ATOM 1794 O O . ASP A 1 232 ? -4.042 10.652 24.555 1.00 33.25 232 ASP A O 1
ATOM 1798 N N . VAL A 1 233 ? -1.957 11.018 23.690 1.00 42.59 233 VAL A N 1
ATOM 1799 C CA . VAL A 1 233 ? -0.872 10.595 24.608 1.00 42.59 233 VAL A CA 1
ATOM 1800 C C . VAL A 1 233 ? -1.166 9.524 25.658 1.00 42.59 233 VAL A C 1
ATOM 1802 O O . VAL A 1 233 ? -1.817 9.840 26.642 1.00 42.59 233 VAL A O 1
ATOM 1805 N N . VAL A 1 234 ? -0.472 8.368 25.589 1.00 38.47 234 VAL A N 1
ATOM 1806 C CA . VAL A 1 234 ? 0.204 7.794 26.780 1.00 38.47 234 VAL A CA 1
ATOM 1807 C C . VAL A 1 234 ? 1.455 6.967 26.431 1.00 38.47 234 VAL A C 1
ATOM 1809 O O . VAL A 1 234 ? 1.480 6.173 25.492 1.00 38.47 234 VAL A O 1
ATOM 1812 N N . ASP A 1 235 ? 2.465 7.184 27.273 1.00 38.84 235 ASP A N 1
ATOM 1813 C CA . ASP A 1 235 ? 3.630 6.367 27.615 1.00 38.84 235 ASP A CA 1
ATOM 1814 C C . ASP A 1 235 ? 3.300 4.875 27.856 1.00 38.84 235 ASP A C 1
ATOM 1816 O O . ASP A 1 235 ? 2.302 4.518 28.486 1.00 38.84 235 ASP A O 1
ATOM 1820 N N . VAL A 1 236 ? 4.146 3.983 27.340 1.00 31.97 236 VAL A N 1
ATOM 1821 C CA . VAL A 1 236 ? 3.878 2.541 27.264 1.00 31.97 236 VAL A CA 1
ATOM 1822 C C . VAL A 1 236 ? 4.467 1.840 28.482 1.00 31.97 236 VAL A C 1
ATOM 1824 O O . VAL A 1 236 ? 5.664 1.564 28.541 1.00 31.97 236 VAL A O 1
ATOM 1827 N N . SER A 1 237 ? 3.615 1.442 29.427 1.00 30.89 237 SER A N 1
ATOM 1828 C CA . SER A 1 237 ? 3.964 0.377 30.367 1.00 30.89 237 SER A CA 1
ATOM 1829 C C . SER A 1 237 ? 2.790 -0.578 30.582 1.00 30.89 237 SER A C 1
ATOM 1831 O O . SER A 1 237 ? 1.681 -0.170 30.906 1.00 30.89 237 SER A O 1
ATOM 1833 N N . THR A 1 238 ? 3.090 -1.871 30.417 1.00 31.83 238 THR A N 1
ATOM 1834 C CA . THR A 1 238 ? 2.245 -3.076 30.553 1.00 31.83 238 THR A CA 1
ATOM 1835 C C . THR A 1 238 ? 1.446 -3.506 29.311 1.00 31.83 238 THR A C 1
ATOM 1837 O O . THR A 1 238 ? 0.480 -2.884 28.893 1.00 31.83 238 THR A O 1
ATOM 1840 N N . VAL A 1 239 ? 1.873 -4.635 28.728 1.00 37.31 239 VAL A N 1
ATOM 1841 C CA . VAL A 1 239 ? 1.223 -5.350 27.618 1.00 37.31 239 VAL A CA 1
ATOM 1842 C C . VAL A 1 239 ? 0.848 -6.746 28.116 1.00 37.31 239 VAL A C 1
ATOM 1844 O O . VAL A 1 239 ? 1.682 -7.428 28.713 1.00 37.31 239 VAL A O 1
ATOM 1847 N N . SER A 1 240 ? -0.385 -7.184 27.852 1.00 30.09 240 SER A N 1
ATOM 1848 C CA . SER A 1 240 ? -0.797 -8.589 27.967 1.00 30.09 240 SER A CA 1
ATOM 1849 C C . SER A 1 240 ? -1.081 -9.145 26.570 1.00 30.09 240 SER A C 1
ATOM 1851 O O . SER A 1 240 ? -1.799 -8.514 25.797 1.00 30.09 240 SER A O 1
ATOM 1853 N N . GLU A 1 241 ? -0.528 -10.312 26.243 1.00 30.09 241 GLU A N 1
ATOM 1854 C CA . GLU A 1 241 ? -0.690 -10.958 24.937 1.00 30.09 241 GLU A CA 1
ATOM 1855 C C . GLU A 1 241 ? -2.094 -11.571 24.768 1.00 30.09 241 GLU A C 1
ATOM 1857 O O . GLU A 1 241 ? -2.479 -12.489 25.494 1.00 30.09 241 GLU A O 1
ATOM 1862 N N . ARG A 1 242 ? -2.841 -11.132 23.746 1.00 35.56 242 ARG A N 1
ATOM 1863 C CA . ARG A 1 242 ? -3.940 -11.904 23.138 1.00 35.56 242 ARG A CA 1
ATOM 1864 C C . ARG A 1 242 ? -3.618 -12.137 21.662 1.00 35.56 242 ARG A C 1
ATOM 1866 O O . ARG A 1 242 ? -3.154 -11.241 20.968 1.00 35.56 242 ARG A O 1
ATOM 1873 N N . ARG A 1 243 ? -3.826 -13.368 21.186 1.00 31.86 243 ARG A N 1
ATOM 1874 C CA . ARG A 1 243 ? -3.426 -13.833 19.848 1.00 31.86 243 ARG A CA 1
ATOM 1875 C C . ARG A 1 243 ? -4.654 -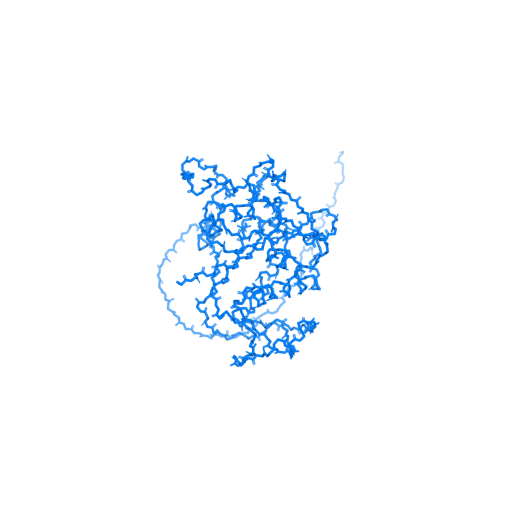13.894 18.932 1.00 31.86 243 ARG A C 1
ATOM 1877 O O . ARG A 1 243 ? -5.545 -14.700 19.179 1.00 31.86 243 ARG A O 1
ATOM 1884 N N . THR A 1 244 ? -4.694 -13.081 17.877 1.00 39.28 244 THR A N 1
ATOM 1885 C CA . THR A 1 244 ? -5.685 -13.165 16.787 1.00 39.28 244 THR A CA 1
ATOM 1886 C C . THR A 1 244 ? -5.024 -13.742 15.527 1.00 39.28 244 THR A C 1
ATOM 1888 O O . THR A 1 244 ? -3.917 -13.364 15.154 1.00 39.28 244 THR A O 1
ATOM 1891 N N . SER A 1 245 ? -5.670 -14.717 14.882 1.00 40.69 245 SER A N 1
ATOM 1892 C CA . SER A 1 245 ? -5.085 -15.586 13.842 1.00 40.69 245 SER A CA 1
ATOM 1893 C C . SER A 1 245 ? -5.159 -15.060 12.398 1.00 40.69 245 SER A C 1
ATOM 1895 O O . SER A 1 245 ? -4.728 -15.763 11.489 1.00 40.69 245 SER A O 1
ATOM 1897 N N . ASN A 1 246 ? -5.675 -13.845 12.172 1.00 43.94 246 ASN A N 1
ATOM 1898 C CA . ASN A 1 246 ? -5.977 -13.327 10.823 1.00 43.94 246 ASN A CA 1
ATOM 1899 C C . ASN A 1 246 ? -5.150 -12.093 10.410 1.00 43.94 246 ASN A C 1
ATOM 1901 O O . ASN A 1 246 ? -5.378 -11.535 9.337 1.00 43.94 246 ASN A O 1
ATOM 1905 N N . VAL A 1 247 ? -4.196 -11.663 11.243 1.00 44.88 247 VAL A N 1
ATOM 1906 C CA . VAL A 1 247 ? -3.251 -10.584 10.919 1.00 44.88 247 VAL A CA 1
ATOM 1907 C C . VAL A 1 247 ? -1.925 -11.219 10.516 1.00 44.88 247 VAL A C 1
ATOM 1909 O O . VAL A 1 247 ? -1.220 -11.786 11.351 1.00 44.88 247 VAL A O 1
ATOM 1912 N N . PHE A 1 248 ? -1.577 -11.135 9.232 1.00 47.69 248 PHE A N 1
ATOM 1913 C CA . PHE A 1 248 ? -0.294 -11.629 8.735 1.00 47.69 248 PHE A CA 1
ATOM 1914 C C . PHE A 1 248 ? 0.703 -10.475 8.644 1.00 47.69 248 PHE A C 1
ATOM 1916 O O . PHE A 1 248 ? 0.523 -9.539 7.864 1.00 47.69 248 PHE A O 1
ATOM 1923 N N . LEU A 1 249 ? 1.762 -10.563 9.448 1.00 44.03 249 LEU A N 1
ATOM 1924 C CA . LEU A 1 249 ? 2.940 -9.707 9.359 1.00 44.03 249 LEU A CA 1
ATOM 1925 C C . LEU A 1 249 ? 4.024 -10.460 8.595 1.00 44.03 249 LEU A C 1
ATOM 1927 O O . LEU A 1 249 ? 4.464 -11.523 9.035 1.00 44.03 249 LEU A O 1
ATOM 1931 N N . GLN A 1 250 ? 4.467 -9.914 7.465 1.00 45.06 250 GLN A N 1
ATOM 1932 C CA . GLN A 1 250 ? 5.582 -10.480 6.708 1.00 45.06 250 GLN A CA 1
ATOM 1933 C C . GLN A 1 250 ? 6.844 -9.628 6.884 1.00 45.06 250 GLN A C 1
ATOM 1935 O O . GLN A 1 250 ? 7.262 -8.895 5.990 1.00 45.06 250 GLN A O 1
ATOM 1940 N N . GLU A 1 251 ? 7.477 -9.775 8.048 1.00 46.00 251 GLU A N 1
ATOM 1941 C CA . GLU A 1 251 ? 8.898 -9.474 8.243 1.00 46.00 251 GLU A CA 1
ATOM 1942 C C . GLU A 1 251 ? 9.675 -10.781 8.010 1.00 46.00 251 GLU A C 1
ATOM 1944 O O . GLU A 1 251 ? 9.411 -11.805 8.648 1.00 46.00 251 GLU A O 1
ATOM 1949 N N . SER A 1 252 ? 10.586 -10.819 7.037 1.00 36.12 252 SER A N 1
ATOM 1950 C CA . SER A 1 252 ? 11.303 -12.051 6.694 1.00 36.12 252 SER A CA 1
ATOM 1951 C C . SER A 1 252 ? 12.174 -12.509 7.870 1.00 36.12 252 SER A C 1
ATOM 1953 O O . SER A 1 252 ? 13.153 -11.853 8.209 1.00 36.12 252 SER A O 1
ATOM 1955 N N . ARG A 1 253 ? 11.906 -13.701 8.430 1.00 31.61 253 ARG A N 1
ATOM 1956 C CA . ARG A 1 253 ? 12.785 -14.391 9.406 1.00 31.61 253 ARG A CA 1
ATOM 1957 C C . ARG A 1 253 ? 14.244 -14.552 8.935 1.00 31.61 253 ARG A C 1
ATOM 1959 O O . ARG A 1 253 ? 15.123 -14.762 9.762 1.00 31.61 253 ARG A O 1
ATOM 1966 N N . LEU A 1 254 ? 14.502 -14.445 7.630 1.00 32.97 254 LEU A N 1
ATOM 1967 C CA . LEU A 1 254 ? 15.843 -14.464 7.033 1.00 32.97 254 LEU A CA 1
ATOM 1968 C C . LEU A 1 254 ? 16.631 -13.160 7.264 1.00 32.97 254 LEU A C 1
ATOM 1970 O O . LEU A 1 254 ? 17.849 -13.219 7.397 1.00 32.97 254 LEU A O 1
ATOM 1974 N N . ASP A 1 255 ? 15.967 -12.009 7.413 1.00 39.94 255 ASP A N 1
ATOM 1975 C CA . ASP A 1 255 ? 16.655 -10.721 7.603 1.00 39.94 255 ASP A CA 1
ATOM 1976 C C . ASP A 1 255 ? 17.201 -10.556 9.035 1.00 39.94 255 ASP A C 1
ATOM 1978 O O . ASP A 1 255 ? 18.208 -9.881 9.246 1.00 39.94 255 ASP A O 1
ATOM 1982 N N . LEU A 1 256 ? 16.586 -11.226 10.021 1.00 34.38 256 LEU A N 1
ATOM 1983 C CA . LEU A 1 256 ? 17.112 -11.319 11.392 1.00 34.38 256 LEU A CA 1
ATOM 1984 C C . LEU A 1 256 ? 18.380 -12.190 11.468 1.00 34.38 256 LEU A C 1
ATOM 1986 O O . LEU A 1 256 ? 19.239 -11.955 12.316 1.00 34.38 256 LEU A O 1
ATOM 1990 N N . LEU A 1 257 ? 18.521 -13.179 10.579 1.00 32.47 257 LEU A N 1
ATOM 1991 C CA . LEU A 1 257 ? 19.724 -14.013 10.496 1.00 32.47 257 LEU A CA 1
ATOM 1992 C C . LEU A 1 257 ? 20.878 -13.280 9.796 1.00 32.47 257 LEU A C 1
ATOM 1994 O O . LEU A 1 257 ? 22.011 -13.392 10.254 1.00 32.47 257 LEU A O 1
ATOM 1998 N N . GLU A 1 258 ? 20.610 -12.470 8.766 1.00 36.03 258 GLU A N 1
ATOM 1999 C CA . GLU A 1 258 ? 21.634 -11.618 8.133 1.00 36.03 258 GLU A CA 1
ATOM 2000 C C . GLU A 1 258 ? 22.120 -10.487 9.055 1.00 36.03 258 GLU A C 1
ATOM 2002 O O . GLU A 1 258 ? 23.318 -10.200 9.090 1.00 36.03 258 GLU A O 1
ATOM 2007 N N . ALA A 1 259 ? 21.233 -9.894 9.865 1.00 36.03 259 ALA A N 1
ATOM 2008 C CA . ALA A 1 259 ? 21.623 -8.910 10.880 1.00 36.03 259 ALA A CA 1
ATOM 2009 C C . ALA A 1 259 ? 22.551 -9.517 11.951 1.00 36.03 259 ALA A C 1
ATOM 2011 O O . ALA A 1 259 ? 23.513 -8.876 12.373 1.00 36.03 259 ALA A O 1
ATOM 2012 N N . ASN A 1 260 ? 22.322 -10.778 12.333 1.00 33.31 260 ASN A N 1
ATOM 2013 C CA . ASN A 1 260 ? 23.216 -11.506 13.235 1.00 33.31 260 ASN A CA 1
ATOM 2014 C C . ASN A 1 260 ? 24.540 -11.906 12.563 1.00 33.31 260 ASN A C 1
ATOM 2016 O O . ASN A 1 260 ? 25.566 -11.952 13.236 1.00 33.31 260 ASN A O 1
ATOM 2020 N N . HIS A 1 261 ? 24.556 -12.138 11.248 1.00 31.97 261 HIS A N 1
ATOM 2021 C CA . HIS A 1 261 ? 25.775 -12.499 10.517 1.00 31.97 261 HIS A CA 1
ATOM 2022 C C . HIS A 1 261 ? 26.732 -11.312 10.304 1.00 31.97 261 HIS A C 1
ATOM 2024 O O . HIS A 1 261 ? 27.945 -11.511 10.268 1.00 31.97 261 HIS A O 1
ATOM 2030 N N . LEU A 1 262 ? 26.203 -10.082 10.226 1.00 32.47 262 LEU A N 1
ATOM 2031 C CA . LEU A 1 262 ? 26.989 -8.837 10.188 1.00 32.47 262 LEU A CA 1
ATOM 2032 C C . LEU A 1 262 ? 27.538 -8.422 11.565 1.00 32.47 262 LEU A C 1
ATOM 2034 O O . LEU A 1 262 ? 28.514 -7.680 11.636 1.00 32.47 262 LEU A O 1
ATOM 2038 N N . LEU A 1 263 ? 26.957 -8.932 12.656 1.00 32.31 263 LEU A N 1
ATOM 2039 C CA . LEU A 1 263 ? 27.456 -8.745 14.024 1.00 32.31 263 LEU A CA 1
ATOM 2040 C C . LEU A 1 263 ? 28.386 -9.882 14.493 1.00 32.31 263 LEU A C 1
ATOM 2042 O O . LEU A 1 263 ? 29.054 -9.729 15.512 1.00 32.31 263 LEU A O 1
ATOM 2046 N N . SER A 1 264 ? 28.482 -11.003 13.761 1.00 28.77 264 SER A N 1
ATOM 2047 C CA . SER A 1 264 ? 29.271 -12.178 14.175 1.00 28.77 264 SER A CA 1
ATOM 2048 C C . SER A 1 264 ? 30.649 -12.317 13.511 1.00 28.77 264 SER A C 1
ATOM 2050 O O . SER A 1 264 ? 31.337 -13.309 13.757 1.00 28.77 264 SER A O 1
ATOM 2052 N N . THR A 1 265 ? 31.093 -11.371 12.674 1.00 28.02 265 THR A N 1
ATOM 2053 C CA . THR A 1 265 ? 32.451 -11.405 12.084 1.00 28.02 265 THR A CA 1
ATOM 2054 C C . THR A 1 265 ? 33.552 -10.892 13.014 1.00 28.02 265 THR A C 1
ATOM 2056 O O . THR A 1 265 ? 34.722 -10.905 12.639 1.00 28.02 265 THR A O 1
ATOM 2059 N N . THR A 1 266 ? 33.227 -10.550 14.261 1.00 33.22 266 THR A N 1
ATOM 2060 C CA . THR A 1 266 ? 34.210 -10.131 15.268 1.00 33.22 266 THR A CA 1
ATOM 2061 C C . THR A 1 266 ? 33.995 -10.890 16.573 1.00 33.22 266 THR A C 1
ATOM 2063 O O . THR A 1 266 ? 33.562 -10.315 17.558 1.00 33.22 266 THR A O 1
ATOM 2066 N N . THR A 1 267 ? 34.235 -12.206 16.558 1.00 28.52 267 THR A N 1
ATOM 2067 C CA . THR A 1 267 ? 34.810 -13.039 17.646 1.00 28.52 267 THR A CA 1
ATOM 2068 C C . THR A 1 267 ? 34.487 -14.518 17.401 1.00 28.52 267 THR A C 1
ATOM 2070 O O . THR A 1 267 ? 33.381 -14.998 17.630 1.00 28.52 267 THR A O 1
ATOM 2073 N N . ARG A 1 268 ? 35.483 -15.292 16.956 1.00 24.45 268 ARG A N 1
ATOM 2074 C CA . ARG A 1 268 ? 35.509 -16.741 17.205 1.00 24.45 268 ARG A CA 1
ATOM 2075 C C . ARG A 1 268 ? 36.078 -16.941 18.608 1.00 24.45 268 ARG A C 1
ATOM 2077 O O . ARG A 1 268 ? 37.164 -16.440 18.883 1.00 24.45 268 ARG A O 1
ATOM 2084 N N . THR A 1 269 ? 35.389 -17.672 19.483 1.00 24.72 269 THR A N 1
ATOM 2085 C CA . THR A 1 269 ? 35.656 -19.080 19.868 1.00 24.72 269 THR A CA 1
ATOM 2086 C C . THR A 1 269 ? 34.970 -19.385 21.216 1.00 24.72 269 THR A C 1
ATOM 2088 O O . THR A 1 269 ? 35.024 -18.560 22.117 1.00 24.72 269 THR A O 1
ATOM 2091 N N . LEU A 1 270 ? 34.448 -20.617 21.342 1.00 24.70 270 LEU A N 1
ATOM 2092 C CA . LEU A 1 270 ? 34.116 -21.399 22.556 1.00 24.70 270 LEU A CA 1
ATOM 2093 C C . LEU A 1 270 ? 32.623 -21.590 22.929 1.00 24.70 270 LEU A C 1
ATOM 2095 O O . LEU A 1 270 ? 31.973 -20.737 23.513 1.00 24.70 270 LEU A O 1
ATOM 2099 N N . CYS A 1 271 ? 32.179 -22.821 22.633 1.00 23.95 271 CYS A N 1
ATOM 2100 C CA . CYS A 1 271 ? 31.335 -23.739 23.416 1.00 23.95 271 CYS A CA 1
ATOM 2101 C C . CYS A 1 271 ? 29.877 -23.387 23.802 1.00 23.95 271 CYS A C 1
ATOM 2103 O O . CYS A 1 271 ? 29.596 -22.549 24.646 1.00 23.95 271 CYS A O 1
ATOM 2105 N N . SER A 1 272 ? 28.958 -24.210 23.274 1.00 24.09 272 SER A N 1
ATOM 2106 C CA . SER A 1 272 ? 27.661 -24.602 23.877 1.00 24.09 272 SER A CA 1
ATOM 2107 C C . SER A 1 272 ? 27.902 -25.428 25.169 1.00 24.09 272 SER A C 1
ATOM 2109 O O . SER A 1 272 ? 28.979 -26.031 25.230 1.00 24.09 272 SER A O 1
ATOM 2111 N N . PRO A 1 273 ? 26.977 -25.555 26.163 1.00 32.78 273 PRO A N 1
ATOM 2112 C CA . PRO A 1 273 ? 25.577 -25.991 25.964 1.00 32.78 273 PRO A CA 1
ATOM 2113 C C . PRO A 1 273 ? 24.471 -25.380 26.877 1.00 32.78 273 PRO A C 1
ATOM 2115 O O . PRO A 1 273 ? 24.746 -24.837 27.935 1.00 32.78 273 PRO A O 1
ATOM 2118 N N . ARG A 1 274 ? 23.206 -25.555 26.431 1.00 25.52 274 ARG A N 1
ATOM 2119 C CA . ARG A 1 274 ? 21.897 -25.687 27.149 1.00 25.52 274 ARG A CA 1
ATOM 2120 C C . ARG A 1 274 ? 21.650 -24.938 28.481 1.00 25.52 274 ARG A C 1
ATOM 2122 O O . ARG A 1 274 ? 22.349 -25.219 29.431 1.00 25.52 274 ARG A O 1
ATOM 2129 N N . PHE A 1 275 ? 20.525 -24.206 28.595 1.00 24.61 275 PHE A N 1
ATOM 2130 C CA . PHE A 1 275 ? 19.511 -24.200 29.699 1.00 24.61 275 PHE A CA 1
ATOM 2131 C C . PHE A 1 275 ? 18.444 -23.116 29.366 1.00 24.61 275 PHE A C 1
ATOM 2133 O O . PHE A 1 275 ? 18.808 -22.027 28.943 1.00 24.61 275 PHE A O 1
ATOM 2140 N N . GLN A 1 276 ? 17.153 -23.423 29.162 1.00 22.83 276 GLN A N 1
ATOM 2141 C CA . GLN A 1 276 ? 16.019 -23.581 30.105 1.00 22.83 276 GLN A CA 1
ATOM 2142 C C . GLN A 1 276 ? 15.652 -22.332 30.948 1.00 22.83 276 GLN A C 1
ATOM 2144 O O . GLN A 1 276 ? 16.489 -21.749 31.622 1.00 22.83 276 GLN A O 1
ATOM 2149 N N . LEU A 1 277 ? 14.369 -21.950 30.869 1.00 30.59 277 LEU A N 1
ATOM 2150 C CA . LEU A 1 277 ? 13.707 -20.776 31.464 1.00 30.59 277 LEU A CA 1
ATOM 2151 C C . LEU A 1 277 ? 13.642 -20.803 33.004 1.00 30.59 277 LEU A C 1
ATOM 2153 O O . LEU A 1 277 ? 13.244 -21.819 33.567 1.00 30.59 277 LEU A O 1
ATOM 2157 N N . SER A 1 278 ? 13.834 -19.648 33.657 1.00 25.70 278 SER A N 1
ATOM 2158 C CA . SER A 1 278 ? 13.104 -19.234 34.875 1.00 25.70 278 SER A CA 1
ATOM 2159 C C . SER A 1 278 ? 13.329 -17.742 35.168 1.00 25.70 278 SER A C 1
ATOM 2161 O O . SER A 1 278 ? 14.376 -17.203 34.827 1.00 25.70 278 SER A O 1
ATOM 2163 N N . GLY A 1 279 ? 12.339 -17.076 35.767 1.00 23.75 279 GLY A N 1
ATOM 2164 C CA . GLY A 1 279 ? 12.248 -15.615 35.855 1.00 23.75 279 GLY A CA 1
ATOM 2165 C C . GLY A 1 279 ? 12.834 -14.934 37.101 1.00 23.75 279 GLY A C 1
ATOM 2166 O O . GLY A 1 279 ? 13.385 -15.576 37.989 1.00 23.75 279 GLY A O 1
ATOM 2167 N N . LYS A 1 280 ? 12.550 -13.618 37.147 1.00 26.55 280 LYS A N 1
ATOM 2168 C CA . LYS A 1 280 ? 12.757 -12.604 38.207 1.00 26.55 280 LYS A CA 1
ATOM 2169 C C . LYS A 1 280 ? 14.205 -12.133 38.419 1.00 26.55 280 LYS A C 1
ATOM 2171 O O . LYS A 1 280 ? 15.065 -12.939 38.721 1.00 26.55 280 LYS A O 1
ATOM 2176 N N . TRP A 1 281 ? 14.451 -10.822 38.291 1.00 24.86 281 TRP A N 1
ATOM 2177 C CA . TRP A 1 281 ? 14.701 -9.872 39.395 1.00 24.86 281 TRP A CA 1
ATOM 2178 C C . TRP A 1 281 ? 14.839 -8.427 38.865 1.00 24.86 281 TRP A C 1
ATOM 2180 O O . TRP A 1 281 ? 15.157 -8.197 37.702 1.00 24.86 281 TRP A O 1
ATOM 2190 N N . MET A 1 282 ? 14.502 -7.476 39.738 1.00 23.67 282 MET A N 1
ATOM 2191 C CA . MET A 1 282 ? 14.391 -6.025 39.547 1.00 23.67 282 MET A CA 1
ATOM 2192 C C . MET A 1 282 ? 15.693 -5.249 39.861 1.00 23.67 282 MET A C 1
ATOM 2194 O O . MET A 1 282 ? 16.487 -5.689 40.682 1.00 23.67 282 MET A O 1
ATOM 2198 N N . HIS A 1 283 ? 15.727 -4.012 39.340 1.00 27.52 283 HIS A N 1
ATOM 2199 C CA . HIS A 1 283 ? 16.315 -2.761 39.867 1.00 27.52 283 HIS A CA 1
ATOM 2200 C C . HIS A 1 283 ? 17.820 -2.420 39.752 1.00 27.52 283 HIS A C 1
ATOM 2202 O O . HIS A 1 283 ? 18.709 -3.176 40.116 1.00 27.52 283 HIS A O 1
ATOM 2208 N N . HIS A 1 284 ? 17.987 -1.132 39.393 1.00 25.70 284 HIS A N 1
ATOM 2209 C CA . HIS A 1 284 ? 19.125 -0.206 39.506 1.00 25.70 284 HIS A CA 1
ATOM 2210 C C . HIS A 1 284 ? 20.254 -0.337 38.478 1.00 25.70 284 HIS A C 1
ATOM 2212 O O . HIS A 1 284 ? 20.921 -1.354 38.396 1.00 25.70 284 HIS A O 1
ATOM 2218 N N . TRP A 1 285 ? 20.491 0.736 37.712 1.00 25.80 285 TRP A N 1
ATOM 2219 C CA . TRP A 1 285 ? 21.612 1.658 37.940 1.00 25.80 285 TRP A CA 1
ATOM 2220 C C . TRP A 1 285 ? 21.420 2.934 37.102 1.00 25.80 285 TRP A C 1
ATOM 2222 O O . TRP A 1 285 ? 21.124 2.879 35.911 1.00 25.80 285 TRP A O 1
ATOM 2232 N N . ALA A 1 286 ? 21.555 4.081 37.765 1.00 26.06 286 ALA A N 1
ATOM 2233 C CA . ALA A 1 286 ? 21.605 5.415 37.188 1.00 26.06 286 ALA A CA 1
ATOM 2234 C C . ALA A 1 286 ? 23.047 5.938 37.275 1.00 26.06 286 ALA A C 1
ATOM 2236 O O . ALA A 1 286 ? 23.738 5.649 38.248 1.00 26.06 286 ALA A O 1
ATOM 2237 N N . GLY A 1 287 ? 23.440 6.766 36.304 1.00 25.45 287 GLY A N 1
ATOM 2238 C CA . GLY A 1 287 ? 24.550 7.715 36.425 1.00 25.45 287 GLY A CA 1
ATOM 2239 C C . GLY A 1 287 ? 25.909 7.233 35.919 1.00 25.45 287 GLY A C 1
ATOM 2240 O O . GLY A 1 287 ? 26.522 6.362 36.520 1.00 25.45 287 GLY A O 1
ATOM 2241 N N . LEU A 1 288 ? 26.401 7.872 34.851 1.00 27.09 288 LEU A N 1
ATOM 2242 C CA . LEU A 1 288 ? 27.651 8.651 34.866 1.00 27.09 288 LEU A CA 1
ATOM 2243 C C . LEU A 1 288 ? 27.875 9.306 33.491 1.00 27.09 288 LEU A C 1
ATOM 2245 O O . LEU A 1 288 ? 28.254 8.658 32.519 1.00 27.09 288 LEU A O 1
ATOM 2249 N N . LEU A 1 289 ? 27.596 10.610 33.445 1.00 27.92 289 LEU A N 1
ATOM 2250 C CA . LEU A 1 289 ? 28.157 11.572 32.499 1.00 27.92 289 LEU A CA 1
ATOM 2251 C C . LEU A 1 289 ? 29.490 12.092 33.064 1.00 27.92 289 LEU A C 1
ATOM 2253 O O . LEU A 1 289 ? 29.646 12.185 34.279 1.00 27.92 289 LEU A O 1
ATOM 2257 N N . ASP A 1 290 ? 30.364 12.483 32.138 1.00 28.03 290 ASP A N 1
ATOM 2258 C CA . ASP A 1 290 ? 31.533 13.358 32.275 1.00 28.03 290 ASP A CA 1
ATOM 2259 C C . ASP A 1 290 ? 32.736 12.897 33.112 1.00 28.03 290 ASP A C 1
ATOM 2261 O O . ASP A 1 290 ? 32.707 12.836 34.336 1.00 28.03 290 ASP A O 1
ATOM 2265 N N . ALA A 1 291 ? 33.868 12.708 32.422 1.00 28.05 291 ALA A N 1
ATOM 2266 C CA . ALA A 1 291 ? 35.022 13.618 32.492 1.00 28.05 291 ALA A CA 1
ATOM 2267 C C . ALA A 1 291 ? 36.300 12.910 32.008 1.00 28.05 291 ALA A C 1
ATOM 2269 O O . ALA A 1 291 ? 36.829 12.046 32.698 1.00 28.05 291 ALA A O 1
ATOM 2270 N N . CYS A 1 292 ? 36.853 13.325 30.863 1.00 27.31 292 CYS A N 1
ATOM 2271 C CA . CYS A 1 292 ? 38.274 13.108 30.559 1.00 27.31 292 CYS A CA 1
ATOM 2272 C C . CYS A 1 292 ? 38.828 14.195 29.620 1.00 27.31 292 CYS A C 1
ATOM 2274 O O . CYS A 1 292 ? 38.921 14.040 28.407 1.00 27.31 292 CYS A O 1
ATOM 2276 N N . GLN A 1 293 ? 39.234 15.302 30.230 1.00 28.19 293 GLN A N 1
ATOM 2277 C CA . GLN A 1 293 ? 40.412 16.118 29.903 1.00 28.19 293 GLN A CA 1
ATOM 2278 C C . GLN A 1 293 ? 41.019 16.529 31.266 1.00 28.19 293 GLN A C 1
ATOM 2280 O O . GLN A 1 293 ? 40.248 16.517 32.232 1.00 28.19 293 GLN A O 1
ATOM 2285 N N . PRO A 1 294 ? 42.316 16.906 31.430 1.00 38.72 294 PRO A N 1
ATOM 2286 C CA . PRO A 1 294 ? 43.139 17.671 30.471 1.00 38.72 294 PRO A CA 1
ATOM 2287 C C . PRO A 1 294 ? 44.669 17.365 30.463 1.00 38.72 294 PRO A C 1
ATOM 2289 O O . PRO A 1 294 ? 45.173 16.644 31.318 1.00 38.72 294 PRO A O 1
ATOM 2292 N N . ARG A 1 295 ? 45.421 18.011 29.546 1.00 29.77 295 ARG A N 1
ATOM 2293 C CA . ARG A 1 295 ? 46.511 19.005 29.808 1.00 29.77 295 ARG A CA 1
ATOM 2294 C C . ARG A 1 295 ? 47.674 18.984 28.787 1.00 29.77 295 ARG A C 1
ATOM 2296 O O . ARG A 1 295 ? 48.323 17.962 28.645 1.00 29.77 295 ARG A O 1
ATOM 2303 N N . HIS A 1 296 ? 47.929 20.184 28.225 1.00 30.94 296 HIS A N 1
ATOM 2304 C CA . HIS A 1 296 ? 49.195 20.880 27.853 1.00 30.94 296 HIS A CA 1
ATOM 2305 C C . HIS A 1 296 ? 50.303 20.104 27.089 1.00 30.94 296 HIS A C 1
ATOM 2307 O O . HIS A 1 296 ? 50.615 18.980 27.429 1.00 30.94 296 HIS A O 1
ATOM 2313 N N . SER A 1 297 ? 51.000 20.641 26.077 1.00 29.97 297 SER A N 1
ATOM 2314 C CA . SER A 1 297 ? 51.610 21.973 25.945 1.00 29.97 297 SER A CA 1
ATOM 2315 C C . SER A 1 297 ? 51.893 22.358 24.477 1.00 29.97 297 SER A C 1
ATOM 2317 O O . SER A 1 297 ? 51.952 21.517 23.587 1.00 29.97 297 SER A O 1
ATOM 2319 N N . ALA A 1 298 ? 52.075 23.661 24.257 1.00 33.31 298 ALA A N 1
ATOM 2320 C CA . ALA A 1 298 ? 52.459 24.306 23.002 1.00 33.31 298 ALA A CA 1
ATOM 2321 C C . ALA A 1 298 ? 53.915 24.021 22.580 1.00 33.31 298 ALA A C 1
ATOM 2323 O O . ALA A 1 298 ? 54.726 23.702 23.445 1.00 33.31 298 ALA A O 1
ATOM 2324 N N . ILE A 1 299 ? 54.230 24.235 21.290 1.00 31.20 299 ILE A N 1
ATOM 2325 C CA . ILE A 1 299 ? 55.409 24.957 20.751 1.00 31.20 299 ILE A CA 1
ATOM 2326 C C . ILE A 1 299 ? 55.201 25.176 19.231 1.00 31.20 299 ILE A C 1
ATOM 2328 O O . ILE A 1 299 ? 54.812 24.259 18.513 1.00 31.20 299 ILE A O 1
ATOM 2332 N N . CYS A 1 300 ? 55.433 26.412 18.775 1.00 31.02 300 CYS A N 1
ATOM 2333 C CA . CYS A 1 300 ? 55.541 26.837 17.370 1.00 31.02 300 CYS A CA 1
ATOM 2334 C C . CYS A 1 300 ? 56.960 26.628 16.807 1.00 31.02 300 CYS A C 1
ATOM 2336 O O . CYS A 1 300 ? 57.900 26.625 17.594 1.00 31.02 300 CYS A O 1
ATOM 2338 N N . THR A 1 301 ? 57.039 26.666 15.463 1.00 36.75 301 THR A N 1
ATOM 2339 C CA . THR A 1 301 ? 58.158 26.811 14.482 1.00 36.75 301 THR A CA 1
ATOM 2340 C C . THR A 1 301 ? 58.293 25.564 13.594 1.00 36.75 301 THR A C 1
ATOM 2342 O O . THR A 1 301 ? 58.234 24.451 14.101 1.00 36.75 301 THR A O 1
ATOM 2345 N N . HIS A 1 302 ? 58.384 25.624 12.260 1.00 42.38 302 HIS A N 1
ATOM 2346 C CA . HIS A 1 302 ? 58.714 26.671 11.281 1.00 42.38 302 HIS A CA 1
ATOM 2347 C C . HIS A 1 302 ? 57.707 26.722 10.125 1.00 42.38 302 HIS A C 1
ATOM 2349 O O . HIS A 1 302 ? 57.082 25.675 9.848 1.00 42.38 302 HIS A O 1
#

Sequence (302 aa):
MLNTFRRLHDVHGNERIGVKVLDVLRLALLGAAPLSTANNLFPRITRGSVTLVYGNPRAQRIGKRGSEPHADLNRCFPRNLLEIPESKLDSSYEHHRAKKLAPLFASSDLLVDLHSTNKPSPPFVRLSGYDKVPSQLMEISGRLPTKMLLLDPKHLIGDGNVALTDEFVGVHGGMGICYESGLASDLSQAKIDSITRSVLQILHYDMEAIEFVDADGQIRSSENVMVNEVVDVVDVSTVSERRTSNVFLQESRLDLLEANHLLSTTTRTLCSPRFQLSGKWMHHWAGLLDACQPRHSAICTH